Protein AF-A0AAX4I1B7-F1 (afdb_monomer)

Solvent-accessible surface area (backbone atoms only — not comparable to full-atom values): 11654 Å² total; per-residue (Å²): 139,66,79,75,76,73,72,73,69,76,74,59,57,85,49,57,69,60,29,50,52,41,47,49,50,57,47,51,51,50,50,50,54,60,47,46,76,78,39,98,58,88,78,74,72,65,71,80,44,56,87,77,54,66,63,64,45,60,76,75,41,57,90,82,51,54,70,69,60,51,43,46,52,53,27,50,52,49,53,51,53,54,45,51,53,49,46,42,64,75,63,38,53,85,48,66,84,54,54,67,67,57,44,51,54,52,47,52,52,53,49,54,50,59,74,62,40,76,75,40,51,78,89,72,54,80,58,96,84,55,76,82,62,90,47,71,67,49,36,52,48,52,51,53,52,54,53,44,52,49,66,66,45,48,66,57,55,50,48,53,50,57,60,64,46,50,62,62,49,56,66,74,51,76,81,72,79,91,84,75,98,74,75,84,75,83,79,84,98

Structure (mmCIF, N/CA/C/O backbone):
data_AF-A0AAX4I1B7-F1
#
_entry.id   AF-A0AAX4I1B7-F1
#
loop_
_atom_site.group_PDB
_atom_site.id
_atom_site.type_symbol
_atom_site.label_atom_id
_atom_site.label_alt_id
_atom_site.label_comp_id
_atom_site.label_asym_id
_atom_site.label_entity_id
_atom_site.label_seq_id
_atom_site.pdbx_PDB_ins_code
_atom_site.Cartn_x
_atom_site.Cartn_y
_atom_site.Cartn_z
_atom_site.occupancy
_atom_site.B_iso_or_equiv
_atom_site.auth_seq_id
_atom_site.auth_comp_id
_atom_site.auth_asym_id
_atom_site.auth_atom_id
_atom_site.pdbx_PDB_model_num
ATOM 1 N N . MET A 1 1 ? 5.999 -1.400 21.408 1.00 34.28 1 MET A N 1
ATOM 2 C CA . MET A 1 1 ? 5.664 0.029 21.208 1.00 34.28 1 MET A CA 1
ATOM 3 C C . MET A 1 1 ? 6.278 0.487 19.897 1.00 34.28 1 MET A C 1
ATOM 5 O O . MET A 1 1 ? 7.475 0.725 19.829 1.00 34.28 1 MET A O 1
ATOM 9 N N . SER A 1 2 ? 5.484 0.388 18.832 1.00 37.12 2 SER A N 1
ATOM 10 C CA . SER A 1 2 ? 5.950 0.070 17.482 1.00 37.12 2 SER A CA 1
ATOM 11 C C . SER A 1 2 ? 6.490 1.267 16.691 1.00 37.12 2 SER A C 1
ATOM 13 O O . SER A 1 2 ? 6.014 2.395 16.795 1.00 37.12 2 SER A O 1
ATOM 15 N N . ARG A 1 3 ? 7.455 0.949 15.826 1.00 38.78 3 ARG A N 1
ATOM 16 C CA . ARG A 1 3 ? 8.158 1.773 14.828 1.00 38.78 3 ARG A CA 1
ATOM 17 C C . ARG A 1 3 ? 7.227 2.576 13.893 1.00 38.78 3 ARG A C 1
ATOM 19 O O . ARG A 1 3 ? 7.707 3.483 13.220 1.00 38.78 3 ARG A O 1
ATOM 26 N N . PHE A 1 4 ? 5.917 2.310 13.917 1.00 41.78 4 PHE A N 1
ATOM 27 C CA . PHE A 1 4 ? 4.858 3.087 13.255 1.00 41.78 4 PHE A CA 1
ATOM 28 C C . PHE A 1 4 ? 4.776 4.549 13.700 1.00 41.78 4 PHE A C 1
ATOM 30 O O . PHE A 1 4 ? 4.366 5.392 12.914 1.00 41.78 4 PHE A O 1
ATOM 37 N N . PHE A 1 5 ? 5.247 4.880 14.905 1.00 39.16 5 PHE A N 1
ATOM 38 C CA . PHE A 1 5 ? 5.267 6.269 15.375 1.00 39.16 5 PHE A CA 1
ATOM 39 C C . PHE A 1 5 ? 6.303 7.152 14.647 1.00 39.16 5 PHE A C 1
ATOM 41 O O . PHE A 1 5 ? 6.222 8.373 14.698 1.00 39.16 5 PHE A O 1
ATOM 48 N N . LYS A 1 6 ? 7.300 6.556 13.969 1.00 37.44 6 LYS A N 1
ATOM 49 C CA . LYS A 1 6 ? 8.443 7.293 13.394 1.00 37.44 6 LYS A CA 1
ATOM 50 C C . LYS A 1 6 ? 8.351 7.582 11.894 1.00 37.44 6 LYS A C 1
ATOM 52 O O . LYS A 1 6 ? 9.256 8.218 11.363 1.00 37.44 6 LYS A O 1
ATOM 57 N N . MET A 1 7 ? 7.288 7.170 11.206 1.00 40.25 7 MET A N 1
ATOM 58 C CA . MET A 1 7 ? 7.099 7.518 9.794 1.00 40.25 7 MET A CA 1
ATOM 59 C C . MET A 1 7 ? 6.104 8.676 9.653 1.00 40.25 7 MET A C 1
ATOM 61 O O . MET A 1 7 ? 4.909 8.468 9.495 1.00 40.25 7 MET A O 1
ATOM 65 N N . GLY A 1 8 ? 6.630 9.906 9.692 1.00 42.88 8 GLY A N 1
ATOM 66 C CA . GLY A 1 8 ? 6.024 11.051 9.000 1.00 42.88 8 GLY A CA 1
ATOM 67 C C . GLY A 1 8 ? 4.928 11.829 9.726 1.00 42.88 8 GLY A C 1
ATOM 68 O O . GLY A 1 8 ? 4.008 12.314 9.072 1.00 42.88 8 GLY A O 1
ATOM 69 N N . VAL A 1 9 ? 5.014 11.986 11.046 1.00 49.81 9 VAL A N 1
ATOM 70 C CA . VAL A 1 9 ? 4.052 12.796 11.799 1.00 49.81 9 VAL A CA 1
ATOM 71 C C . VAL A 1 9 ? 4.554 14.239 11.938 1.00 49.81 9 VAL A C 1
ATOM 73 O O . VAL A 1 9 ? 5.052 14.640 12.987 1.00 49.81 9 VAL A O 1
ATOM 76 N N . TYR A 1 10 ? 4.419 15.046 10.885 1.00 49.53 10 TYR A N 1
ATOM 77 C CA . TYR A 1 10 ? 4.300 16.488 11.107 1.00 49.53 10 TYR A CA 1
ATOM 78 C C . TYR A 1 10 ? 2.879 16.739 11.625 1.00 49.53 10 TYR A C 1
ATOM 80 O O . TYR A 1 10 ? 1.924 16.681 10.860 1.00 49.53 10 TYR A O 1
ATOM 88 N N . ASN A 1 11 ? 2.765 16.957 12.939 1.00 61.62 11 ASN A N 1
ATOM 89 C CA . ASN A 1 11 ? 1.549 17.348 13.659 1.00 61.62 11 ASN A CA 1
ATOM 90 C C . ASN A 1 11 ? 0.355 16.368 13.508 1.00 61.62 11 ASN A C 1
ATOM 92 O O . ASN A 1 11 ? -0.535 16.602 12.685 1.00 61.62 11 ASN A O 1
ATOM 96 N N . PRO A 1 12 ? 0.310 15.257 14.276 1.00 73.31 12 PRO A N 1
ATOM 97 C CA . PRO A 1 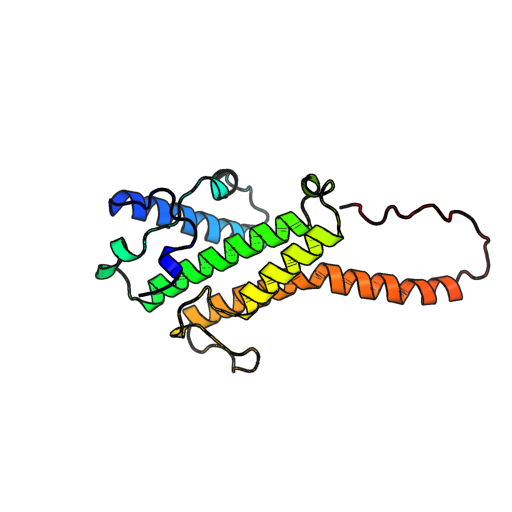12 ? -0.829 14.345 14.210 1.00 73.31 12 PRO A CA 1
ATOM 98 C C . PRO A 1 12 ? -2.085 15.077 14.694 1.00 73.31 12 PRO A C 1
ATOM 100 O O . PRO A 1 12 ? -1.990 15.905 15.602 1.00 73.31 12 PRO A O 1
ATOM 103 N N . PRO A 1 13 ? -3.278 14.760 14.165 1.00 83.38 13 PRO A N 1
ATOM 104 C CA . PRO A 1 13 ? -4.502 15.282 14.754 1.00 83.38 13 PRO A CA 1
ATOM 105 C C . PRO A 1 13 ? -4.578 14.853 16.227 1.00 83.38 13 PRO A C 1
ATOM 107 O O . PRO A 1 13 ? -4.393 13.678 16.557 1.00 83.38 13 PRO A O 1
ATOM 110 N N . GLU A 1 14 ? -4.862 15.813 17.106 1.00 86.88 14 GLU A N 1
ATOM 111 C CA . GLU A 1 14 ? -5.100 15.574 18.537 1.00 86.88 14 GLU A CA 1
ATOM 112 C C . GLU A 1 14 ? -6.595 15.421 18.841 1.00 86.88 14 GLU A C 1
ATOM 114 O O . GLU A 1 14 ? -6.994 14.735 19.781 1.00 86.88 14 GLU A O 1
ATOM 119 N N . LYS A 1 15 ? -7.451 16.040 18.020 1.00 90.19 15 LYS A N 1
ATOM 120 C CA . LYS A 1 15 ? -8.904 15.992 18.181 1.00 90.19 15 LYS A CA 1
ATOM 121 C C . LYS A 1 15 ? -9.493 14.855 17.358 1.00 90.19 15 LYS A C 1
ATOM 123 O O . LYS A 1 15 ? -9.262 14.751 16.153 1.00 90.19 15 LYS A O 1
ATOM 128 N N . LYS A 1 16 ? -10.363 14.061 17.991 1.00 91.06 16 LYS A N 1
ATOM 129 C CA . LYS A 1 16 ? -11.093 12.955 17.346 1.00 91.06 16 LYS A CA 1
ATOM 130 C C . LYS A 1 16 ? -11.837 13.403 16.083 1.00 91.06 16 LYS A C 1
ATOM 132 O O . LYS A 1 16 ? -11.792 12.714 15.071 1.00 91.06 16 LYS A O 1
ATOM 137 N N . ARG A 1 17 ? -12.485 14.573 16.129 1.00 92.19 17 ARG A N 1
ATOM 138 C CA . ARG A 1 17 ? -13.223 15.142 14.990 1.00 92.19 17 ARG A CA 1
ATOM 139 C C . ARG A 1 17 ? -12.329 15.342 13.765 1.00 92.19 17 ARG A C 1
ATOM 141 O O . ARG A 1 17 ? -12.706 14.922 12.678 1.00 92.19 17 ARG A O 1
ATOM 148 N N . ASP A 1 18 ? -1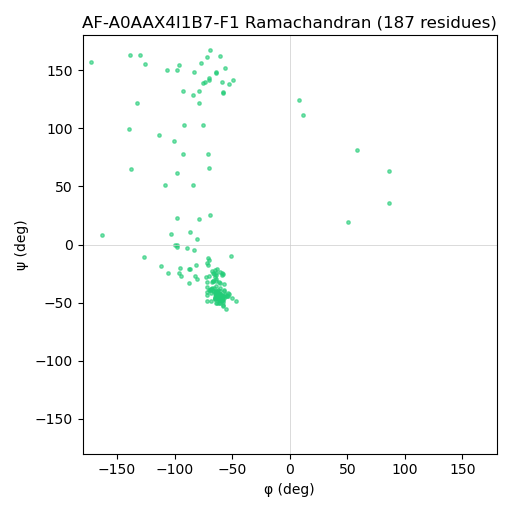1.157 15.936 13.948 1.00 91.88 18 ASP A N 1
ATOM 149 C CA . ASP A 1 18 ? -10.231 16.222 12.847 1.00 91.88 18 ASP A CA 1
ATOM 150 C C . ASP A 1 18 ? -9.671 14.915 12.270 1.00 91.88 18 ASP A C 1
ATOM 152 O O . ASP A 1 18 ? -9.579 14.745 11.056 1.00 91.88 18 ASP A O 1
ATOM 156 N N . ASN A 1 19 ? -9.406 13.931 13.136 1.00 93.31 19 ASN A N 1
ATOM 157 C CA . ASN A 1 19 ? -8.998 12.598 12.708 1.00 93.31 19 ASN A CA 1
ATOM 158 C C . ASN A 1 19 ? -10.066 11.879 11.867 1.00 93.31 19 ASN A C 1
ATOM 160 O O . ASN A 1 19 ? -9.730 11.222 10.886 1.00 93.31 19 ASN A O 1
ATOM 164 N N . LEU A 1 20 ? -11.351 12.017 12.215 1.00 93.00 20 LEU A N 1
ATOM 165 C CA . LEU A 1 20 ? -12.451 11.454 11.423 1.00 93.00 20 LEU A CA 1
ATOM 166 C C . LEU A 1 20 ? -12.539 12.094 10.032 1.00 93.00 20 LEU A C 1
ATOM 168 O O . LEU 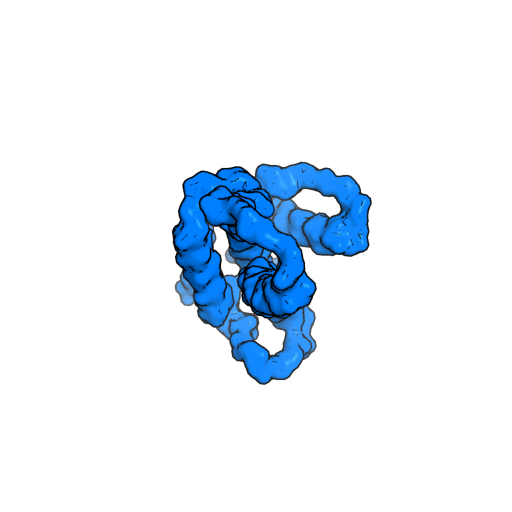A 1 20 ? -12.816 11.393 9.062 1.00 93.00 20 LEU A O 1
ATOM 172 N N . ILE A 1 21 ? -12.251 13.395 9.912 1.00 93.12 21 ILE A N 1
ATOM 173 C CA . ILE A 1 21 ? -12.182 14.075 8.610 1.00 93.12 21 ILE A CA 1
ATOM 174 C C . ILE A 1 21 ? -11.034 13.501 7.771 1.00 93.12 21 ILE A C 1
ATOM 176 O O . ILE A 1 21 ? -11.233 13.198 6.595 1.00 93.12 21 ILE A O 1
ATOM 180 N N . LEU A 1 22 ? -9.858 13.281 8.368 1.00 92.62 22 LEU A N 1
ATOM 181 C CA . LEU A 1 22 ? -8.732 12.649 7.670 1.00 92.62 22 LEU A CA 1
ATOM 182 C C . LEU A 1 22 ? -9.043 11.211 7.253 1.00 92.62 22 LEU A C 1
ATOM 184 O O . LEU A 1 22 ? -8.722 10.810 6.138 1.00 92.62 22 LEU A O 1
ATOM 188 N N . LEU A 1 23 ? -9.686 10.433 8.124 1.00 93.81 23 LEU A N 1
ATOM 189 C CA . LEU A 1 23 ? -10.138 9.084 7.795 1.00 93.81 23 LEU A CA 1
ATOM 190 C C . LEU A 1 23 ? -11.114 9.087 6.619 1.00 93.81 23 LEU A C 1
ATOM 192 O O . LEU A 1 23 ? -10.958 8.272 5.711 1.00 93.81 23 LEU A O 1
ATOM 196 N N . ALA A 1 24 ? -12.071 10.016 6.605 1.00 94.50 24 ALA A N 1
ATOM 197 C CA . ALA A 1 24 ? -13.001 10.179 5.496 1.00 94.50 24 ALA A CA 1
ATOM 198 C C . ALA A 1 24 ? -12.259 10.542 4.203 1.00 94.50 24 ALA A C 1
ATOM 200 O O . ALA A 1 24 ? -12.464 9.881 3.190 1.00 94.50 24 ALA A O 1
ATOM 201 N N . PHE A 1 25 ? -11.337 11.512 4.245 1.00 93.81 25 PHE A N 1
ATOM 202 C CA . PHE A 1 25 ? -10.508 11.887 3.096 1.00 93.81 25 PHE A CA 1
ATOM 203 C C . PHE A 1 25 ? -9.749 10.681 2.524 1.00 93.81 25 PHE A C 1
ATOM 205 O O . PHE A 1 25 ? -9.899 10.353 1.348 1.00 93.81 25 PHE A O 1
ATOM 212 N N . TRP A 1 26 ? -8.976 9.982 3.359 1.00 93.69 26 TRP A N 1
ATOM 213 C CA . TRP A 1 26 ? -8.155 8.849 2.930 1.00 93.69 26 TRP A CA 1
ATOM 214 C C . TRP A 1 26 ? -8.988 7.648 2.470 1.00 93.69 26 TRP A C 1
ATOM 216 O O . TRP A 1 26 ? -8.559 6.906 1.585 1.00 93.69 26 TRP A O 1
ATOM 226 N N . SER A 1 27 ? -10.176 7.451 3.043 1.00 93.50 27 SER A N 1
ATOM 227 C CA . SER A 1 27 ? -11.105 6.401 2.616 1.00 93.50 27 SER A CA 1
ATOM 228 C C . SER A 1 27 ? -11.729 6.735 1.264 1.00 93.50 27 SER A C 1
ATOM 230 O O . SER A 1 27 ? -11.676 5.907 0.359 1.00 93.50 27 SER A O 1
ATOM 232 N N . CYS A 1 28 ? -12.247 7.955 1.090 1.00 93.12 28 CYS A N 1
ATOM 233 C CA . CYS A 1 28 ? -12.799 8.420 -0.181 1.00 93.12 28 CYS A CA 1
ATOM 234 C C . CYS A 1 28 ? -11.754 8.368 -1.294 1.00 93.12 28 CYS A C 1
ATOM 236 O O . CYS A 1 28 ? -12.040 7.858 -2.370 1.00 93.12 28 CYS A O 1
ATOM 238 N N . LEU A 1 29 ? -10.525 8.811 -1.019 1.00 91.31 29 LEU A N 1
ATOM 239 C CA . LEU A 1 29 ? -9.439 8.777 -1.990 1.00 91.31 29 LEU A CA 1
ATOM 240 C C . LEU A 1 29 ? -9.080 7.338 -2.404 1.00 91.31 29 LEU A C 1
ATOM 242 O O . LEU A 1 29 ? -8.830 7.076 -3.581 1.00 91.31 29 LEU A O 1
ATOM 246 N N . GLN A 1 30 ? -9.054 6.387 -1.465 1.00 88.94 30 GLN A N 1
ATOM 247 C CA . GLN A 1 30 ? -8.846 4.973 -1.794 1.00 88.94 30 GLN A CA 1
ATOM 248 C C . GLN A 1 30 ? -9.978 4.421 -2.664 1.00 88.94 30 GLN A C 1
ATOM 250 O O . GLN A 1 30 ? -9.696 3.878 -3.728 1.00 88.94 30 GLN A O 1
ATOM 255 N N . LEU A 1 31 ? -11.231 4.626 -2.253 1.00 89.25 31 LEU A N 1
ATOM 256 C CA . LEU A 1 31 ? -12.407 4.147 -2.983 1.00 89.25 31 LEU A CA 1
ATOM 257 C C . LEU A 1 31 ? -12.496 4.737 -4.391 1.00 89.25 31 LEU A C 1
ATOM 259 O O . LEU A 1 31 ? -12.758 4.013 -5.343 1.00 89.25 31 LEU A O 1
ATOM 263 N N . GLU A 1 32 ? -12.253 6.037 -4.533 1.00 89.56 32 GLU A N 1
ATOM 264 C CA . GLU A 1 32 ? -12.275 6.718 -5.822 1.00 89.56 32 GLU A CA 1
ATOM 265 C C . GLU A 1 32 ? -11.258 6.111 -6.796 1.00 89.56 32 GLU A C 1
ATOM 267 O O . GLU A 1 32 ? -11.600 5.825 -7.940 1.00 89.56 32 GLU A O 1
ATOM 272 N N . ASN A 1 33 ? -10.026 5.862 -6.343 1.00 83.81 33 ASN A N 1
ATOM 273 C CA . ASN A 1 33 ? -8.994 5.276 -7.202 1.00 83.81 33 ASN A CA 1
ATOM 274 C C . ASN A 1 33 ? -9.335 3.839 -7.619 1.00 83.81 33 ASN A C 1
ATOM 276 O O . ASN A 1 33 ? -9.090 3.472 -8.767 1.00 83.81 33 ASN A O 1
ATOM 280 N N . ASP A 1 34 ? -9.937 3.057 -6.721 1.00 83.06 34 ASP A N 1
ATOM 281 C CA . ASP A 1 34 ? -10.377 1.696 -7.029 1.00 83.06 34 ASP A CA 1
ATOM 282 C C . ASP A 1 34 ? -11.562 1.699 -8.020 1.00 83.06 34 ASP A C 1
ATOM 284 O O . ASP A 1 34 ? -11.602 0.883 -8.939 1.00 83.06 34 ASP A O 1
ATOM 288 N N . ILE A 1 35 ? -12.502 2.644 -7.887 1.00 84.19 35 ILE A N 1
ATOM 289 C CA . IL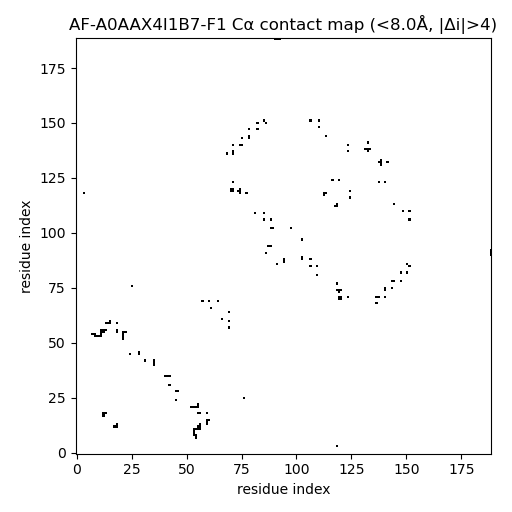E A 1 35 ? -13.650 2.794 -8.798 1.00 84.19 35 ILE A CA 1
ATOM 290 C C . ILE A 1 35 ? -13.196 3.250 -10.184 1.00 84.19 35 ILE A C 1
ATOM 292 O O . ILE A 1 35 ? -13.593 2.646 -11.179 1.00 84.19 35 ILE A O 1
ATOM 296 N N . ILE A 1 36 ? -12.356 4.287 -10.266 1.00 84.38 36 ILE A N 1
ATOM 297 C CA . ILE A 1 36 ? -11.886 4.832 -11.550 1.00 84.38 36 ILE A CA 1
ATOM 298 C C . ILE A 1 36 ? -11.047 3.807 -12.319 1.00 84.38 36 ILE A C 1
ATOM 300 O O . ILE A 1 36 ? -11.037 3.809 -13.547 1.00 84.38 36 ILE A O 1
ATOM 304 N N . ALA A 1 37 ? -10.353 2.907 -11.618 1.00 76.88 37 ALA A N 1
ATOM 305 C CA . ALA A 1 37 ? -9.632 1.816 -12.263 1.00 76.88 37 ALA A CA 1
ATOM 306 C C . ALA A 1 37 ? -10.562 0.838 -13.010 1.00 76.88 37 ALA A C 1
ATOM 308 O O . ALA A 1 37 ? -10.108 0.173 -13.938 1.00 76.88 37 ALA A O 1
ATOM 309 N N . GLY A 1 38 ? -11.838 0.739 -12.616 1.00 78.38 38 GLY A N 1
ATOM 310 C CA . GLY A 1 38 ? -12.832 -0.129 -13.256 1.00 78.38 38 GLY A CA 1
ATOM 311 C C . GLY A 1 38 ? -13.859 0.596 -14.130 1.00 78.38 38 GLY A C 1
ATOM 312 O O . GLY A 1 38 ? -14.432 -0.021 -15.024 1.00 78.38 38 GLY A O 1
ATOM 313 N N . LEU A 1 39 ? -14.111 1.881 -13.878 1.00 79.56 39 LEU A N 1
ATOM 314 C CA . LEU A 1 39 ? -15.116 2.694 -14.562 1.00 79.56 39 LEU A CA 1
ATOM 315 C C . LEU A 1 39 ? -14.472 4.023 -14.972 1.00 79.56 39 LEU A C 1
ATOM 317 O O . LEU A 1 39 ? -13.999 4.758 -14.110 1.00 79.56 39 LEU A O 1
ATOM 321 N N . GLU A 1 40 ? -14.464 4.352 -16.266 1.00 78.12 40 GLU A N 1
ATOM 322 C CA . GLU A 1 40 ? -13.877 5.589 -16.817 1.00 78.12 40 GLU A CA 1
ATOM 323 C C . GLU A 1 40 ? -14.697 6.841 -16.441 1.00 78.12 40 GLU A C 1
ATOM 325 O O . GLU A 1 40 ? -15.323 7.496 -17.273 1.00 78.12 40 GLU A O 1
ATOM 330 N N . LEU A 1 41 ? -14.736 7.158 -15.149 1.00 84.06 41 LEU A N 1
ATOM 331 C CA . LEU A 1 41 ? -15.485 8.271 -14.583 1.00 84.06 41 LEU A CA 1
ATOM 332 C C . LEU A 1 41 ? -14.592 9.507 -14.393 1.00 84.06 41 LEU A C 1
ATOM 334 O O . LEU A 1 41 ? -13.375 9.377 -14.212 1.00 84.06 41 LEU A O 1
ATOM 338 N N . PRO A 1 42 ? -15.178 10.722 -14.386 1.00 82.62 42 PRO A N 1
ATOM 339 C CA . PRO A 1 42 ? -14.441 11.938 -14.070 1.00 82.62 42 PRO A CA 1
ATOM 340 C C . PRO A 1 42 ? -13.810 11.846 -12.679 1.00 82.62 42 PRO A C 1
ATOM 342 O O . PRO A 1 42 ? -14.491 11.532 -11.702 1.00 82.62 42 PRO A O 1
ATOM 345 N N . ARG A 1 43 ? -12.513 12.151 -12.589 1.00 81.00 43 ARG A N 1
ATOM 346 C CA . ARG A 1 43 ? -11.804 12.176 -11.307 1.00 81.00 43 ARG A CA 1
ATOM 347 C C . ARG A 1 43 ? -12.181 13.418 -10.513 1.00 81.00 43 ARG A C 1
ATOM 349 O O . ARG A 1 43 ? -12.225 14.520 -11.065 1.00 81.00 43 ARG A O 1
ATOM 356 N N . SER A 1 44 ? -12.376 13.263 -9.211 1.00 85.06 44 SER A N 1
ATOM 357 C CA . SER A 1 44 ? -12.332 14.393 -8.296 1.00 85.06 44 SER A CA 1
ATOM 358 C C . SER A 1 44 ? -10.901 14.929 -8.179 1.00 85.06 44 SER A C 1
ATOM 360 O O . SER A 1 44 ? -9.918 14.300 -8.578 1.00 85.06 44 SER A O 1
ATOM 362 N N . ARG A 1 45 ? -10.774 16.113 -7.579 1.00 85.75 45 ARG A N 1
ATOM 363 C CA . ARG A 1 45 ? -9.478 16.735 -7.283 1.00 85.75 45 ARG A CA 1
ATOM 364 C C . ARG A 1 45 ? -8.887 16.286 -5.945 1.00 85.75 45 ARG A C 1
ATOM 366 O O . ARG A 1 45 ? -7.920 16.879 -5.485 1.00 85.75 45 ARG A O 1
ATOM 373 N N . CYS A 1 46 ? -9.442 15.260 -5.293 1.00 84.50 46 CYS A N 1
ATOM 374 C CA . CYS A 1 46 ? -8.929 14.778 -4.008 1.00 84.50 46 CYS A CA 1
ATOM 375 C C . CYS A 1 46 ? -7.474 14.296 -4.100 1.00 84.50 46 CYS A C 1
ATOM 377 O O . CYS A 1 46 ? -6.711 14.492 -3.154 1.00 84.50 46 CYS A O 1
ATOM 379 N N . GLN A 1 47 ? -7.074 13.726 -5.242 1.00 84.75 47 GLN A N 1
ATOM 380 C CA . GLN A 1 47 ? -5.700 13.281 -5.482 1.00 84.75 47 GLN A CA 1
ATOM 381 C C . GLN A 1 47 ? -4.682 14.437 -5.428 1.00 84.75 47 GLN A C 1
ATOM 383 O O . GLN A 1 47 ? -3.574 14.229 -4.939 1.00 84.75 47 GLN A O 1
ATOM 388 N N . ASP A 1 48 ? -5.064 15.658 -5.827 1.00 86.44 48 ASP A N 1
ATOM 389 C CA . ASP A 1 48 ? -4.189 16.847 -5.801 1.00 86.44 48 ASP A CA 1
ATOM 390 C C . ASP A 1 48 ? -3.706 17.188 -4.374 1.00 86.44 48 ASP A C 1
ATOM 392 O O . ASP A 1 48 ? -2.673 17.832 -4.187 1.00 86.44 48 ASP A O 1
ATOM 396 N N . TYR A 1 49 ? -4.453 16.759 -3.351 1.00 85.75 49 TYR A N 1
ATOM 397 C CA . TYR A 1 49 ? -4.162 17.037 -1.944 1.00 85.75 49 TYR A CA 1
ATOM 398 C C . TYR A 1 49 ? -3.436 15.887 -1.231 1.00 85.75 49 TYR A C 1
ATOM 400 O O . TYR A 1 49 ? -3.084 16.030 -0.061 1.00 85.75 49 TYR A O 1
ATOM 408 N N . GLU A 1 50 ? -3.183 14.756 -1.898 1.00 86.56 50 GLU A N 1
ATOM 409 C CA . GLU A 1 50 ? -2.628 13.545 -1.273 1.00 86.56 50 GLU A CA 1
ATOM 410 C C . GLU A 1 50 ? -1.278 13.786 -0.568 1.00 86.56 50 GLU A C 1
ATOM 412 O O . GLU A 1 50 ? -1.035 13.261 0.523 1.00 86.56 50 GLU A O 1
ATOM 417 N N . GLU A 1 51 ? -0.405 14.605 -1.158 1.00 83.44 51 GLU A N 1
ATOM 418 C CA . GLU A 1 51 ? 0.913 14.924 -0.590 1.00 83.44 51 GLU A CA 1
ATOM 419 C C . GLU A 1 51 ? 0.836 15.857 0.624 1.00 83.44 51 GLU A C 1
ATOM 421 O O . GLU A 1 51 ? 1.689 15.792 1.508 1.00 83.44 51 GLU A O 1
ATOM 426 N N . GLN A 1 52 ? -0.196 16.700 0.684 1.00 85.75 52 GLN A N 1
ATOM 427 C CA . GLN A 1 52 ? -0.376 17.717 1.724 1.00 85.75 52 GLN A CA 1
ATOM 428 C C . GLN A 1 52 ? -1.103 17.167 2.955 1.00 85.75 52 GLN A C 1
ATOM 430 O O . GLN A 1 52 ? -1.022 17.747 4.038 1.00 85.75 52 GLN A O 1
ATOM 435 N N . MET A 1 53 ? -1.840 16.067 2.798 1.00 86.12 53 MET A N 1
ATOM 436 C CA . MET A 1 53 ? -2.688 15.545 3.861 1.00 86.12 53 MET A CA 1
ATOM 437 C C . MET A 1 53 ? -1.882 14.765 4.908 1.00 86.12 53 MET A C 1
ATOM 439 O O . MET A 1 53 ? -1.089 13.881 4.559 1.00 86.12 53 MET A O 1
ATOM 443 N N . PRO A 1 54 ? -2.096 15.046 6.208 1.00 88.88 54 PRO A N 1
ATOM 444 C CA . PRO A 1 54 ? -1.419 14.337 7.278 1.00 88.88 54 PRO A CA 1
ATOM 445 C C . PRO A 1 54 ? -1.940 12.905 7.418 1.00 88.88 54 PRO A C 1
ATOM 447 O O . PRO A 1 54 ? -3.038 12.541 6.978 1.00 88.88 54 PRO A O 1
ATOM 450 N N . TRP A 1 55 ? -1.133 12.078 8.077 1.00 89.12 55 TRP A N 1
ATOM 451 C CA . TRP A 1 55 ? -1.528 10.724 8.429 1.00 89.12 55 TRP A CA 1
ATOM 452 C C . TRP A 1 55 ? -2.611 10.737 9.512 1.00 89.12 55 TRP A C 1
ATOM 454 O O . TRP A 1 55 ? -2.537 11.535 10.451 1.00 89.12 55 TRP A O 1
ATOM 464 N N . PRO A 1 56 ? -3.602 9.837 9.425 1.00 91.75 56 PRO A N 1
ATOM 465 C CA . PRO A 1 56 ? -4.582 9.688 10.483 1.00 91.75 56 PRO A CA 1
ATOM 466 C C . PRO A 1 56 ? -3.933 9.063 11.726 1.00 91.75 56 PRO A C 1
ATOM 468 O O . PRO A 1 56 ? -3.085 8.173 11.641 1.00 91.75 56 PRO A O 1
ATOM 471 N N . ASN A 1 57 ? -4.361 9.516 12.898 1.00 91.25 57 ASN A N 1
ATOM 472 C CA . ASN A 1 57 ? -3.910 9.036 14.193 1.00 91.25 57 ASN A CA 1
ATOM 473 C C . ASN A 1 57 ? -4.824 7.907 14.692 1.00 91.25 57 ASN A C 1
ATOM 475 O O . ASN A 1 57 ? -5.933 8.148 15.176 1.00 91.25 57 ASN A O 1
ATOM 479 N N . MET A 1 58 ? -4.354 6.663 14.589 1.00 90.56 58 MET A N 1
ATOM 480 C CA . MET A 1 58 ? -5.129 5.491 15.012 1.00 90.56 58 MET A CA 1
ATOM 481 C C . MET A 1 58 ? -5.349 5.403 16.524 1.00 90.56 58 MET A C 1
ATOM 483 O O . MET A 1 58 ? -6.338 4.804 16.931 1.00 90.56 58 MET A O 1
ATOM 487 N N . ALA A 1 59 ? -4.509 6.035 17.350 1.00 89.19 59 ALA A N 1
ATOM 488 C CA . ALA A 1 59 ? -4.695 6.020 18.804 1.00 89.19 59 ALA A CA 1
ATOM 489 C C . ALA A 1 59 ? -5.998 6.726 19.222 1.00 89.19 59 ALA A C 1
ATOM 491 O O . ALA A 1 59 ? -6.667 6.326 20.168 1.00 89.19 59 ALA A O 1
ATOM 492 N N . LEU A 1 60 ? -6.434 7.741 18.465 1.00 89.88 60 LEU A N 1
ATOM 493 C CA . LEU A 1 60 ? -7.713 8.416 18.717 1.00 89.88 60 LEU A CA 1
ATOM 494 C C . LEU A 1 60 ? -8.936 7.548 18.393 1.00 89.88 60 LEU A C 1
ATOM 496 O O . LEU A 1 60 ? -10.050 7.910 18.765 1.00 89.88 60 LEU A O 1
ATOM 500 N N . MET A 1 61 ? -8.727 6.437 17.687 1.00 91.56 61 MET A N 1
ATOM 501 C CA . MET A 1 61 ? -9.744 5.468 17.279 1.00 91.56 61 MET A CA 1
ATOM 502 C C . MET A 1 61 ? -9.712 4.202 18.150 1.00 91.56 61 MET A C 1
ATOM 504 O O . MET A 1 61 ? -10.373 3.213 17.822 1.00 91.56 61 MET A O 1
ATOM 508 N N . ASP A 1 62 ? -8.934 4.216 19.241 1.00 84.31 62 ASP A N 1
ATOM 509 C CA . ASP A 1 62 ? -8.773 3.090 20.160 1.00 84.31 62 ASP A CA 1
ATOM 510 C C . ASP A 1 62 ? -10.088 2.464 20.662 1.00 84.31 62 ASP A C 1
ATOM 512 O O . ASP A 1 62 ? -10.196 1.235 20.597 1.00 84.31 62 ASP A O 1
ATOM 516 N N . PRO A 1 63 ? -11.098 3.251 21.089 1.00 87.00 63 PRO A N 1
ATOM 517 C CA . PRO A 1 63 ? -12.357 2.697 21.586 1.00 87.00 63 PRO A CA 1
ATOM 518 C C . PRO A 1 63 ? -13.359 2.301 20.489 1.00 87.00 63 PRO A C 1
ATOM 520 O O . PRO A 1 63 ? -14.290 1.559 20.780 1.00 87.00 63 PRO A O 1
ATOM 523 N N . ASP A 1 64 ? -13.211 2.793 19.254 1.00 89.44 64 ASP A N 1
ATOM 524 C CA . ASP A 1 64 ? -14.252 2.648 18.221 1.00 89.44 64 ASP A CA 1
ATOM 525 C C . ASP A 1 64 ? -14.021 1.458 17.276 1.00 89.44 64 ASP A C 1
ATOM 527 O O . ASP A 1 64 ? -14.963 0.947 16.675 1.00 89.44 64 ASP A O 1
ATOM 531 N N . PHE A 1 65 ? -12.769 1.018 17.124 1.00 91.81 65 PHE A N 1
ATOM 532 C CA . PHE A 1 65 ? -12.386 -0.046 16.190 1.00 91.81 65 PHE A CA 1
ATOM 533 C C . PHE A 1 65 ? -11.539 -1.118 16.883 1.00 91.81 65 PHE A C 1
ATOM 535 O O . PHE A 1 65 ? -10.987 -0.894 17.956 1.00 91.81 65 PHE A O 1
ATOM 542 N N . SER A 1 66 ? -11.410 -2.301 16.280 1.00 92.88 66 SER A N 1
ATOM 543 C CA . SER A 1 66 ? -10.450 -3.298 16.765 1.00 92.88 66 SER A CA 1
ATOM 544 C C . SER A 1 66 ? -9.026 -2.937 16.331 1.00 92.88 66 SER A C 1
ATOM 546 O O . SER A 1 66 ? -8.822 -2.255 15.322 1.00 92.88 66 SER A O 1
ATOM 548 N N . VAL A 1 67 ? -8.027 -3.435 17.066 1.00 90.81 67 VAL A N 1
ATOM 549 C CA . VAL A 1 67 ? -6.603 -3.257 16.721 1.00 90.81 67 VAL A CA 1
ATOM 550 C C . VAL A 1 67 ? -6.321 -3.757 15.302 1.00 90.81 67 VAL A C 1
ATOM 552 O O . VAL A 1 67 ? -5.714 -3.042 14.514 1.00 90.81 67 VAL A O 1
ATOM 555 N N . SER A 1 68 ? -6.854 -4.930 14.943 1.00 91.50 68 SER A N 1
ATOM 556 C CA . SER A 1 68 ? -6.711 -5.524 13.607 1.00 91.50 68 SER A CA 1
ATOM 557 C C . SER A 1 68 ? -7.231 -4.602 12.493 1.00 91.50 68 SER A C 1
ATOM 559 O O . SER A 1 68 ? -6.537 -4.375 11.503 1.00 91.50 68 SER A O 1
ATOM 561 N N . VAL A 1 69 ? -8.404 -3.979 12.672 1.00 93.25 69 VAL A N 1
ATOM 562 C CA . VAL A 1 69 ? -8.961 -3.034 11.686 1.00 93.25 69 VAL A CA 1
ATOM 563 C C . VAL A 1 69 ? -8.074 -1.797 11.540 1.00 93.25 69 VAL A C 1
ATOM 565 O O . VAL A 1 69 ? -7.791 -1.377 10.416 1.00 93.25 69 VAL A O 1
ATOM 568 N N . ARG A 1 70 ? -7.602 -1.225 12.655 1.00 92.38 70 ARG A N 1
ATOM 569 C CA . ARG A 1 70 ? -6.737 -0.033 12.639 1.00 92.38 70 ARG A CA 1
ATOM 570 C C . ARG A 1 70 ? -5.385 -0.308 11.985 1.00 92.38 70 ARG A C 1
ATOM 572 O O . ARG A 1 70 ? -4.952 0.456 11.120 1.00 92.38 70 ARG A O 1
ATOM 579 N N . ASP A 1 71 ? -4.750 -1.411 12.366 1.00 91.44 71 ASP A N 1
ATOM 580 C CA . ASP A 1 71 ? -3.455 -1.833 11.835 1.00 91.44 71 ASP A CA 1
ATOM 581 C C . ASP A 1 71 ? -3.555 -2.164 10.343 1.00 91.44 71 ASP A C 1
ATOM 583 O O . ASP A 1 71 ? -2.709 -1.732 9.553 1.00 91.44 71 ASP A O 1
ATOM 587 N N . SER A 1 72 ? -4.625 -2.857 9.933 1.00 92.69 72 SER A N 1
ATOM 588 C CA . SER A 1 72 ? -4.885 -3.133 8.520 1.00 92.69 72 SER A CA 1
ATOM 589 C C . SER A 1 72 ? -5.052 -1.846 7.722 1.00 92.69 72 SER A C 1
ATOM 591 O O . SER A 1 72 ? -4.456 -1.695 6.655 1.00 92.69 72 SER A O 1
ATOM 593 N N . TYR A 1 73 ? -5.827 -0.891 8.241 1.00 93.38 73 TYR A N 1
ATOM 594 C CA . TYR A 1 73 ? -6.091 0.370 7.558 1.00 93.38 73 TYR A CA 1
ATOM 595 C C . TYR A 1 73 ? -4.813 1.189 7.330 1.00 93.38 73 TYR A C 1
ATOM 597 O O . TYR A 1 73 ? -4.556 1.638 6.210 1.00 93.38 73 TYR A O 1
ATOM 605 N N . ILE A 1 74 ? -3.970 1.342 8.357 1.00 91.75 74 ILE A N 1
ATOM 606 C CA . ILE A 1 74 ? -2.684 2.041 8.217 1.00 91.75 74 ILE A CA 1
ATOM 607 C C . ILE A 1 74 ? -1.751 1.306 7.255 1.00 91.75 74 ILE A C 1
ATOM 609 O O . ILE A 1 74 ? -1.119 1.954 6.419 1.00 91.75 74 ILE A O 1
ATOM 613 N N . GLY A 1 75 ? -1.702 -0.028 7.310 1.00 92.69 75 GLY A N 1
ATOM 614 C CA . GLY A 1 75 ? -0.928 -0.827 6.359 1.00 92.69 75 GLY A CA 1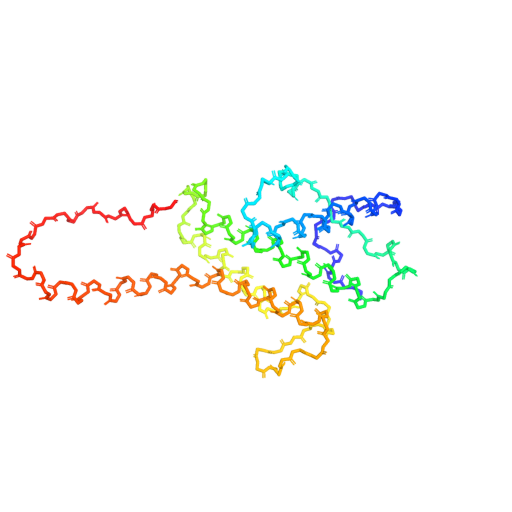
ATOM 615 C C . GLY A 1 75 ? -1.373 -0.605 4.910 1.00 92.69 75 GLY A C 1
ATOM 616 O O . GLY A 1 75 ? -0.544 -0.402 4.024 1.00 92.69 75 GLY A O 1
ATOM 617 N N . GLN A 1 76 ? -2.684 -0.561 4.658 1.00 92.25 76 GLN A N 1
ATOM 618 C CA . GLN A 1 76 ? -3.233 -0.289 3.326 1.00 92.25 76 GLN A CA 1
ATOM 619 C C . GLN A 1 76 ? -2.880 1.116 2.825 1.00 92.25 76 GLN A C 1
ATOM 621 O O . GLN A 1 76 ? -2.559 1.281 1.645 1.00 92.25 76 GLN A O 1
ATOM 626 N N . LEU A 1 77 ? -2.922 2.119 3.707 1.00 91.69 77 LEU A N 1
ATOM 627 C CA . LEU A 1 77 ? -2.555 3.489 3.361 1.00 91.69 77 LEU A CA 1
ATOM 628 C C . LEU A 1 77 ? -1.050 3.619 3.081 1.00 91.69 77 LEU A C 1
ATOM 630 O O . LEU A 1 77 ? -0.654 4.298 2.133 1.00 91.69 77 LEU A O 1
ATOM 634 N N . TYR A 1 78 ? -0.216 2.915 3.850 1.00 91.25 78 TYR A N 1
ATOM 635 C CA . TYR A 1 78 ? 1.213 2.799 3.577 1.00 91.25 78 TYR A CA 1
ATOM 636 C C . TYR A 1 78 ? 1.479 2.218 2.189 1.00 91.25 78 TYR A C 1
ATOM 638 O O . TYR A 1 78 ? 2.162 2.857 1.390 1.00 91.25 78 TYR A O 1
ATOM 646 N N . LEU A 1 79 ? 0.878 1.066 1.868 1.00 90.44 79 LEU A N 1
ATOM 647 C CA . LEU A 1 79 ? 1.028 0.437 0.555 1.00 90.44 79 LEU A CA 1
ATOM 648 C C . LEU A 1 79 ? 0.659 1.390 -0.576 1.00 90.44 79 LEU A C 1
ATOM 650 O O . LEU A 1 79 ? 1.401 1.488 -1.548 1.00 90.44 79 LEU A O 1
ATOM 654 N N . ARG A 1 80 ? -0.453 2.119 -0.435 1.00 89.94 80 ARG A N 1
ATOM 655 C CA . ARG A 1 80 ? -0.878 3.116 -1.420 1.00 89.94 80 ARG A CA 1
ATOM 656 C C . ARG A 1 80 ? 0.196 4.181 -1.636 1.00 89.94 80 ARG A C 1
ATOM 658 O O . ARG A 1 80 ? 0.574 4.430 -2.776 1.00 89.94 80 ARG A O 1
ATOM 665 N N . LYS A 1 81 ? 0.696 4.810 -0.569 1.00 87.44 81 LYS A N 1
ATOM 666 C CA . LYS A 1 81 ? 1.680 5.893 -0.712 1.00 87.44 81 LYS A CA 1
ATOM 667 C C . LYS A 1 81 ? 2.993 5.380 -1.297 1.00 87.44 81 LYS A C 1
ATOM 669 O O . LYS A 1 81 ? 3.532 6.011 -2.199 1.00 87.44 81 LYS A O 1
ATOM 674 N N . THR A 1 82 ? 3.457 4.207 -0.867 1.00 88.25 82 THR A N 1
ATOM 675 C CA . THR A 1 82 ? 4.631 3.548 -1.457 1.00 88.25 82 THR A CA 1
ATOM 676 C C . THR A 1 82 ? 4.424 3.252 -2.942 1.00 88.25 82 THR A C 1
ATOM 678 O O . THR A 1 82 ? 5.312 3.523 -3.746 1.00 88.25 82 THR A O 1
ATOM 681 N N . LEU A 1 83 ? 3.248 2.747 -3.320 1.00 86.69 83 LEU A N 1
ATOM 682 C CA . LEU A 1 83 ? 2.881 2.492 -4.710 1.00 86.69 83 LEU A CA 1
ATOM 683 C C . LEU A 1 83 ? 2.879 3.759 -5.554 1.00 86.69 83 LEU A C 1
ATOM 685 O O . LEU A 1 83 ? 3.444 3.755 -6.643 1.00 86.69 83 LEU A O 1
ATOM 689 N N . ASN A 1 84 ? 2.301 4.839 -5.036 1.00 86.94 84 ASN A N 1
ATOM 690 C CA . ASN A 1 84 ? 2.278 6.128 -5.714 1.00 86.94 84 ASN A CA 1
ATOM 691 C C . ASN A 1 84 ? 3.700 6.669 -5.905 1.00 86.94 84 ASN A C 1
ATOM 693 O O . ASN A 1 84 ? 4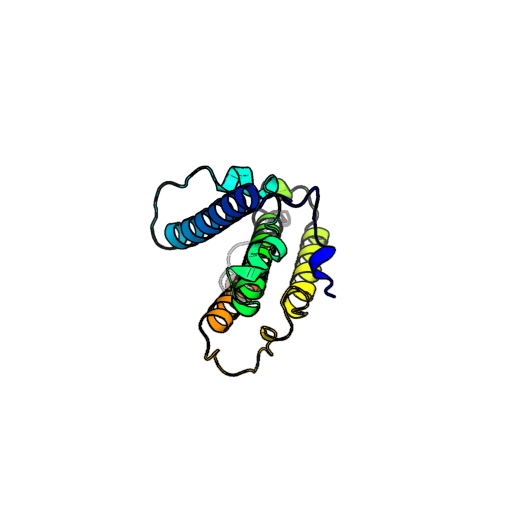.047 7.063 -7.011 1.00 86.94 84 ASN A O 1
ATOM 697 N N . THR A 1 85 ? 4.571 6.579 -4.893 1.00 87.75 85 THR A N 1
ATOM 698 C CA . THR A 1 85 ? 5.990 6.950 -5.033 1.00 87.75 85 THR A CA 1
ATOM 699 C C . THR A 1 85 ? 6.703 6.122 -6.104 1.00 87.75 85 THR A C 1
ATOM 701 O O . THR A 1 85 ? 7.414 6.680 -6.937 1.00 87.75 85 THR A O 1
ATOM 704 N N . ILE A 1 86 ? 6.520 4.799 -6.107 1.00 87.75 86 ILE A N 1
ATOM 705 C CA . ILE A 1 86 ? 7.117 3.915 -7.120 1.00 87.75 86 ILE A CA 1
ATOM 706 C C . ILE A 1 86 ? 6.592 4.268 -8.511 1.00 87.75 86 ILE A C 1
ATOM 708 O O . ILE A 1 86 ? 7.371 4.349 -9.457 1.00 87.75 86 ILE A O 1
ATOM 712 N N . HIS A 1 87 ? 5.285 4.498 -8.632 1.00 85.06 87 HIS A N 1
ATOM 713 C CA . HIS A 1 87 ? 4.658 4.856 -9.892 1.00 85.06 87 HIS A CA 1
ATOM 714 C C . HIS A 1 87 ? 5.217 6.177 -10.430 1.00 85.06 87 HIS A C 1
ATOM 716 O O . HIS A 1 87 ? 5.607 6.237 -11.591 1.00 85.06 87 HIS A O 1
ATOM 722 N N . THR A 1 88 ? 5.329 7.210 -9.594 1.00 85.62 88 THR A N 1
ATOM 723 C CA . THR A 1 88 ? 5.932 8.490 -9.986 1.00 85.62 88 THR A CA 1
ATOM 724 C C . THR A 1 88 ? 7.378 8.305 -10.447 1.00 85.62 88 THR A C 1
ATOM 726 O O . THR A 1 88 ? 7.738 8.751 -11.530 1.00 85.62 88 THR A O 1
ATOM 729 N N . LEU A 1 89 ? 8.196 7.564 -9.691 1.00 86.12 89 LEU A N 1
ATOM 730 C CA . LEU A 1 89 ? 9.597 7.316 -10.054 1.00 86.12 89 LEU A CA 1
ATOM 731 C C . LEU A 1 89 ? 9.754 6.583 -11.396 1.00 86.12 89 LEU A C 1
ATOM 733 O O . LEU A 1 89 ? 10.705 6.856 -12.132 1.00 86.12 89 LEU A O 1
ATOM 737 N N . LEU A 1 90 ? 8.862 5.633 -11.691 1.00 83.31 90 LEU A N 1
ATOM 738 C CA . LEU A 1 90 ? 8.950 4.778 -12.876 1.00 83.31 90 LEU A CA 1
ATOM 739 C C . LEU A 1 90 ? 8.281 5.374 -14.119 1.00 83.31 90 LEU A C 1
ATOM 741 O O . LEU A 1 90 ? 8.760 5.116 -15.220 1.00 83.31 90 LEU A O 1
ATOM 745 N N . TYR A 1 91 ? 7.192 6.129 -13.956 1.00 79.94 91 TYR A N 1
ATOM 746 C CA . TYR A 1 91 ? 6.303 6.496 -15.062 1.00 79.94 91 TYR A CA 1
ATOM 747 C C . TYR A 1 91 ? 6.034 8.001 -15.200 1.00 79.94 91 TYR A C 1
ATOM 749 O O . TYR A 1 91 ? 5.440 8.382 -16.204 1.00 79.94 91 TYR A O 1
ATOM 757 N N . ASP A 1 92 ? 6.414 8.860 -14.242 1.00 81.94 92 ASP A N 1
ATOM 758 C CA . ASP A 1 92 ? 6.177 10.306 -14.372 1.00 81.94 92 ASP A CA 1
ATOM 759 C C . ASP A 1 92 ? 7.233 10.953 -15.295 1.00 81.94 92 ASP A C 1
ATOM 761 O O . ASP A 1 92 ? 8.432 10.910 -14.978 1.00 81.94 92 ASP A O 1
ATOM 765 N N . PRO A 1 93 ? 6.823 11.607 -16.401 1.00 76.56 93 PRO A N 1
ATOM 766 C CA . PRO A 1 93 ? 7.741 12.317 -17.291 1.00 76.56 93 PRO A CA 1
ATOM 767 C C . PRO A 1 93 ? 8.528 13.429 -16.584 1.00 76.56 93 PRO A C 1
ATOM 769 O O . PRO A 1 93 ? 9.642 13.765 -16.982 1.00 76.56 93 PRO A O 1
ATOM 772 N N . LYS A 1 94 ? 7.998 14.002 -15.496 1.00 77.38 94 LYS A N 1
ATOM 773 C CA . LYS A 1 94 ? 8.692 15.043 -14.718 1.00 77.38 94 LYS A CA 1
ATOM 774 C C . LYS A 1 94 ? 9.967 14.526 -14.064 1.00 77.38 94 LYS A C 1
ATOM 776 O O . LYS A 1 94 ? 10.910 15.290 -13.869 1.00 77.38 94 LYS A O 1
ATOM 781 N N . GLU A 1 95 ? 10.043 13.228 -13.789 1.00 74.50 95 GLU A N 1
ATOM 782 C CA . GLU A 1 95 ? 11.223 12.582 -13.220 1.00 74.50 95 GLU A CA 1
ATOM 783 C C . GLU A 1 95 ? 12.297 12.275 -14.284 1.00 74.50 95 GLU A C 1
ATOM 785 O O . GLU A 1 95 ? 13.297 11.638 -13.967 1.00 74.50 95 GLU A O 1
ATOM 790 N N . GLN A 1 96 ? 12.145 12.679 -15.554 1.00 70.75 96 GLN A N 1
ATOM 791 C CA . GLN A 1 96 ? 13.133 12.415 -16.621 1.00 70.75 96 GLN A CA 1
ATOM 792 C C . GLN A 1 96 ? 14.537 12.973 -16.327 1.00 70.75 96 GLN A C 1
ATOM 794 O O . GLN A 1 96 ? 15.527 12.430 -16.810 1.00 70.75 96 GLN A O 1
ATOM 799 N N . HIS A 1 97 ? 14.636 14.014 -15.500 1.00 77.44 97 HIS A N 1
ATOM 800 C CA . HIS A 1 97 ? 15.908 14.609 -15.085 1.00 77.44 97 HIS A CA 1
ATOM 801 C C . HIS A 1 97 ? 16.707 13.732 -14.099 1.00 77.44 97 HIS A C 1
ATOM 803 O O . HIS A 1 97 ? 17.901 13.960 -13.899 1.00 77.44 97 HIS A O 1
ATOM 809 N N . VAL A 1 98 ? 16.071 12.736 -13.472 1.00 76.94 98 VAL A N 1
ATOM 810 C CA . VAL A 1 98 ? 16.736 11.801 -12.559 1.00 76.94 98 VAL A CA 1
ATOM 811 C C . VAL A 1 98 ? 17.370 10.674 -13.363 1.00 76.94 98 VAL A C 1
ATOM 813 O O . VAL A 1 98 ? 16.700 10.008 -14.154 1.00 76.94 98 VAL A O 1
ATOM 816 N N . SER A 1 99 ? 18.657 10.416 -13.111 1.00 84.06 99 SER A N 1
ATOM 817 C CA . SER A 1 99 ? 19.375 9.297 -13.721 1.00 84.06 99 SER A CA 1
ATOM 8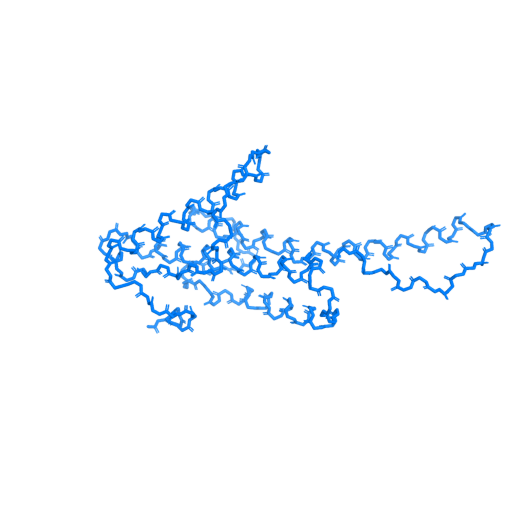18 C C . SER A 1 99 ? 18.626 7.982 -13.516 1.00 84.06 99 SER A C 1
ATOM 820 O O . SER A 1 99 ? 18.141 7.668 -12.426 1.00 84.06 99 SER A O 1
ATOM 822 N N . VAL A 1 100 ? 18.591 7.169 -14.568 1.00 81.00 100 VAL A N 1
ATOM 823 C CA . VAL A 1 100 ? 17.997 5.829 -14.561 1.00 81.00 100 VAL A CA 1
ATOM 824 C C . VAL A 1 100 ? 18.577 4.991 -13.426 1.00 81.00 100 VAL A C 1
ATOM 826 O O . VAL A 1 100 ? 17.836 4.318 -12.718 1.00 81.00 100 VAL A O 1
ATOM 829 N N . TYR A 1 101 ? 19.889 5.081 -13.199 1.00 81.62 101 TYR A N 1
ATOM 830 C CA . TYR A 1 101 ? 20.556 4.363 -12.116 1.00 81.62 101 TYR A CA 1
ATOM 831 C C . TYR A 1 101 ? 19.978 4.727 -10.739 1.00 81.62 101 TYR A C 1
ATOM 833 O O . TYR A 1 101 ? 19.681 3.845 -9.930 1.00 81.62 101 TYR A O 1
ATOM 841 N N . ASP A 1 102 ? 19.741 6.016 -10.490 1.00 85.88 102 ASP A N 1
ATOM 842 C CA . ASP A 1 102 ? 19.186 6.489 -9.221 1.00 85.88 102 ASP A CA 1
ATOM 843 C C . ASP A 1 102 ? 17.722 6.088 -9.046 1.00 85.88 102 ASP A C 1
ATOM 845 O O . ASP A 1 102 ? 17.327 5.685 -7.947 1.00 85.88 102 ASP A O 1
ATOM 849 N N . LYS A 1 103 ? 16.922 6.134 -10.120 1.00 84.81 103 LYS A N 1
ATOM 850 C CA . LYS A 1 103 ? 15.545 5.614 -10.111 1.00 84.81 103 LYS A CA 1
ATOM 851 C C . LYS A 1 103 ? 15.528 4.138 -9.729 1.00 84.81 103 LYS A C 1
ATOM 853 O O . LYS A 1 103 ? 14.810 3.758 -8.807 1.00 84.81 103 LYS A O 1
ATOM 858 N N . MET A 1 104 ? 16.366 3.327 -10.374 1.00 85.56 104 MET A N 1
ATOM 859 C CA . MET A 1 104 ? 16.442 1.888 -10.110 1.00 85.56 104 MET A CA 1
ATOM 860 C C . MET A 1 104 ? 16.881 1.593 -8.680 1.00 85.56 104 MET A C 1
ATOM 862 O O . MET A 1 104 ? 16.255 0.780 -8.003 1.00 85.56 104 MET A O 1
ATOM 866 N N . ARG A 1 105 ? 17.887 2.310 -8.174 1.00 89.94 105 ARG A N 1
ATOM 867 C CA . ARG A 1 105 ? 18.331 2.178 -6.784 1.00 89.94 105 ARG A CA 1
ATOM 868 C C . ARG A 1 105 ? 17.219 2.528 -5.787 1.00 89.94 105 ARG A C 1
ATOM 870 O O . ARG A 1 105 ? 17.045 1.817 -4.799 1.00 89.94 105 ARG A O 1
ATOM 877 N N . LYS A 1 106 ? 16.452 3.600 -6.031 1.00 89.75 106 LYS A N 1
ATOM 878 C CA . LYS A 1 106 ? 15.307 3.982 -5.181 1.00 89.75 106 LYS A CA 1
ATOM 879 C C . LYS A 1 106 ? 14.197 2.931 -5.224 1.00 89.75 106 LYS A C 1
ATOM 881 O O . LYS A 1 106 ? 13.705 2.532 -4.172 1.00 89.75 106 LYS A O 1
ATOM 886 N N . VAL A 1 107 ? 13.831 2.459 -6.416 1.00 89.38 107 VAL A N 1
ATOM 887 C CA . VAL A 1 107 ? 12.800 1.425 -6.598 1.00 89.38 107 VAL A CA 1
ATOM 888 C C . VAL A 1 107 ? 13.211 0.125 -5.911 1.00 89.38 107 VAL A C 1
ATOM 890 O O . VAL A 1 107 ? 12.403 -0.455 -5.194 1.00 89.38 107 VAL A O 1
ATOM 893 N N . GLN A 1 108 ? 14.473 -0.288 -6.039 1.00 90.44 108 GLN A N 1
ATOM 894 C CA . GLN A 1 108 ? 15.004 -1.465 -5.353 1.00 90.44 108 GLN A CA 1
ATOM 895 C C . GLN A 1 108 ? 14.933 -1.326 -3.825 1.00 90.44 108 GLN A C 1
ATOM 897 O O . GLN A 1 108 ? 14.543 -2.268 -3.140 1.00 90.44 108 GLN A O 1
ATOM 902 N N . ALA A 1 109 ? 15.265 -0.153 -3.276 1.00 91.50 109 ALA A N 1
ATOM 903 C CA . ALA A 1 109 ? 15.162 0.088 -1.837 1.00 91.50 109 ALA A CA 1
ATOM 904 C C . ALA A 1 109 ? 13.707 0.018 -1.337 1.00 91.50 109 ALA A C 1
ATOM 906 O O . ALA A 1 109 ? 13.437 -0.587 -0.296 1.00 91.50 109 ALA A O 1
ATOM 907 N N . LEU A 1 110 ? 12.764 0.600 -2.088 1.00 90.31 110 LEU A N 1
ATOM 908 C CA . LEU A 1 110 ? 11.335 0.540 -1.770 1.00 90.31 110 LEU A CA 1
ATOM 909 C C . LEU A 1 110 ? 10.785 -0.887 -1.889 1.00 90.31 110 LEU A C 1
ATOM 911 O O . LEU A 1 110 ? 10.000 -1.307 -1.042 1.00 90.31 110 LEU A O 1
ATOM 915 N N . GLU A 1 111 ? 11.228 -1.652 -2.887 1.00 91.56 111 GLU A N 1
ATOM 916 C CA . GLU A 1 111 ? 10.874 -3.064 -3.052 1.00 91.56 111 GLU A CA 1
ATOM 917 C C . GLU A 1 111 ? 11.374 -3.905 -1.873 1.00 91.56 111 GLU A C 1
ATOM 919 O O . GLU A 1 111 ? 10.599 -4.654 -1.274 1.00 91.56 111 GLU A O 1
ATOM 924 N N . GLN A 1 112 ? 12.624 -3.706 -1.452 1.00 92.00 112 GLN A N 1
ATOM 925 C CA . GLN A 1 112 ? 13.189 -4.421 -0.312 1.00 92.00 112 GLN A CA 1
ATOM 926 C C . GLN A 1 112 ? 12.439 -4.080 0.984 1.00 92.00 112 GLN A C 1
ATOM 928 O O . GLN A 1 112 ? 12.163 -4.957 1.808 1.00 92.00 112 GLN A O 1
ATOM 933 N N . GLN A 1 113 ? 12.061 -2.810 1.161 1.00 90.19 113 GLN A N 1
ATOM 934 C CA . GLN A 1 113 ? 11.239 -2.381 2.289 1.00 90.19 113 GLN A CA 1
ATOM 935 C C . GLN A 1 113 ? 9.844 -3.017 2.245 1.00 90.19 113 GLN A C 1
ATOM 937 O O . GLN A 1 113 ? 9.363 -3.490 3.279 1.00 90.19 113 GLN A O 1
ATOM 942 N N . LEU A 1 114 ? 9.218 -3.089 1.069 1.00 90.31 114 LEU A N 1
ATOM 943 C CA . LEU A 1 114 ? 7.922 -3.732 0.872 1.00 90.31 114 LEU A CA 1
ATOM 944 C C . LEU A 1 114 ? 7.983 -5.220 1.253 1.00 90.31 114 LEU A C 1
ATOM 946 O O . LEU A 1 114 ? 7.162 -5.677 2.051 1.00 90.31 114 LEU A O 1
ATOM 950 N N . ARG A 1 115 ? 9.003 -5.943 0.772 1.00 90.88 115 ARG A N 1
ATOM 951 C CA . ARG A 1 115 ? 9.245 -7.365 1.078 1.00 90.88 115 ARG A CA 1
ATOM 952 C C . ARG A 1 115 ? 9.572 -7.627 2.543 1.00 90.88 115 ARG A C 1
ATOM 954 O O . ARG A 1 115 ? 9.270 -8.698 3.053 1.00 90.88 115 ARG A O 1
ATOM 961 N N . SER A 1 116 ? 10.152 -6.652 3.245 1.00 90.25 116 SER A N 1
ATOM 962 C CA . SER A 1 116 ? 10.431 -6.790 4.680 1.00 90.25 116 SER A CA 1
ATOM 963 C C . SER A 1 116 ? 9.162 -6.907 5.535 1.00 90.25 116 SER A C 1
ATOM 965 O O . SER A 1 116 ? 9.244 -7.342 6.682 1.00 90.25 116 SER A O 1
ATOM 967 N N . MET A 1 117 ? 8.012 -6.445 5.021 1.00 88.00 117 MET A N 1
ATOM 968 C CA . MET A 1 117 ? 6.728 -6.364 5.735 1.00 88.00 117 MET A CA 1
ATOM 969 C C . MET A 1 117 ? 6.801 -5.664 7.103 1.00 88.00 117 MET A C 1
ATOM 971 O O . MET A 1 117 ? 5.908 -5.778 7.941 1.00 88.00 117 MET A O 1
ATOM 975 N N . THR A 1 118 ? 7.855 -4.878 7.341 1.00 87.81 118 THR A N 1
ATOM 976 C CA . THR A 1 118 ? 8.020 -4.097 8.577 1.00 87.81 118 THR A CA 1
ATOM 977 C C . THR A 1 118 ? 7.050 -2.918 8.661 1.00 87.81 118 THR A C 1
ATOM 979 O O . THR A 1 118 ? 6.903 -2.314 9.721 1.00 87.81 118 THR A O 1
ATOM 982 N N . TRP A 1 119 ? 6.379 -2.615 7.549 1.00 86.12 119 TRP A N 1
ATOM 983 C CA . TRP A 1 119 ? 5.363 -1.583 7.393 1.00 86.12 119 TRP A CA 1
ATOM 984 C C . TRP A 1 119 ? 3.956 -2.018 7.829 1.00 86.12 119 TRP A C 1
ATOM 986 O O . TRP A 1 119 ? 3.054 -1.184 7.848 1.00 86.12 119 TRP A O 1
ATOM 996 N N . VAL A 1 120 ? 3.764 -3.285 8.204 1.00 89.62 120 VAL A N 1
ATOM 997 C CA . VAL A 1 120 ? 2.498 -3.789 8.749 1.00 89.62 120 VAL A CA 1
ATOM 998 C C . VAL A 1 120 ? 2.713 -4.480 10.093 1.00 89.62 120 VAL A C 1
ATOM 1000 O O . VAL A 1 120 ? 3.829 -4.903 10.433 1.00 89.62 120 VAL A O 1
ATOM 1003 N N . SER A 1 121 ? 1.646 -4.518 10.892 1.00 89.00 121 SER A N 1
ATOM 1004 C CA . SER A 1 121 ? 1.618 -5.226 12.171 1.00 89.00 121 SER A CA 1
ATOM 1005 C C . SER A 1 121 ? 1.972 -6.700 11.987 1.00 89.00 121 SER A C 1
ATOM 1007 O O . SER A 1 121 ? 1.758 -7.266 10.916 1.00 89.00 121 SER A O 1
ATOM 1009 N N . ASN A 1 122 ? 2.543 -7.315 13.023 1.00 89.50 122 ASN A N 1
ATOM 1010 C CA . ASN A 1 122 ? 3.068 -8.681 12.936 1.00 89.50 122 ASN A CA 1
ATOM 1011 C C . ASN A 1 122 ? 1.996 -9.688 12.502 1.00 89.50 122 ASN A C 1
ATOM 1013 O O . ASN A 1 122 ? 2.319 -10.607 11.757 1.00 89.50 122 ASN A O 1
ATOM 1017 N N . ASP A 1 123 ? 0.748 -9.465 12.912 1.00 88.88 123 ASP A N 1
ATOM 1018 C CA . ASP A 1 123 ? -0.383 -10.353 12.634 1.00 88.88 123 ASP A CA 1
ATOM 1019 C C . ASP A 1 123 ? -0.742 -10.415 11.141 1.00 88.88 123 ASP A C 1
ATOM 1021 O O . ASP A 1 123 ? -1.272 -11.415 10.680 1.00 88.88 123 ASP A O 1
ATOM 1025 N N . PHE A 1 124 ? -0.399 -9.376 10.373 1.00 91.62 124 PHE A N 1
ATOM 1026 C CA . PHE A 1 124 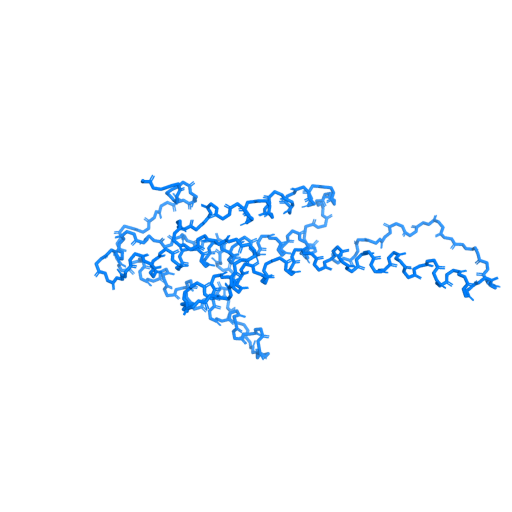? -0.656 -9.287 8.930 1.00 91.62 124 PHE A CA 1
ATOM 1027 C C . PHE A 1 124 ? 0.555 -9.673 8.071 1.00 91.62 124 PHE A C 1
ATOM 1029 O O . PHE A 1 124 ? 0.504 -9.594 6.839 1.00 91.62 124 PHE A O 1
ATOM 1036 N N . ARG A 1 125 ? 1.685 -10.032 8.692 1.00 92.81 125 ARG A N 1
ATOM 1037 C CA . ARG A 1 125 ? 2.863 -10.481 7.946 1.00 92.81 125 ARG A CA 1
ATOM 1038 C C . ARG A 1 125 ? 2.623 -11.883 7.421 1.00 92.81 125 ARG A C 1
ATOM 1040 O O . ARG A 1 125 ? 2.102 -12.739 8.126 1.00 92.81 125 ARG A O 1
ATOM 1047 N N . PHE A 1 126 ? 3.061 -12.118 6.197 1.00 92.62 126 PHE A N 1
ATOM 1048 C CA . PHE A 1 126 ? 2.906 -13.401 5.534 1.00 92.62 126 PHE A CA 1
ATOM 1049 C C . PHE A 1 126 ? 4.176 -13.762 4.772 1.00 92.62 126 PHE A C 1
ATOM 1051 O O . PHE A 1 126 ? 5.037 -12.918 4.515 1.00 92.62 126 PHE A O 1
ATOM 1058 N N . LYS A 1 127 ? 4.306 -15.034 4.427 1.00 91.56 127 LYS A N 1
ATOM 1059 C CA . LYS A 1 127 ? 5.323 -15.518 3.497 1.00 91.56 127 LYS A CA 1
ATOM 1060 C C . LYS A 1 127 ? 4.705 -15.669 2.119 1.00 91.56 127 LYS A C 1
ATOM 1062 O O . LYS A 1 127 ? 3.516 -15.941 1.993 1.00 91.56 127 LYS A O 1
ATOM 1067 N N . GLU A 1 128 ? 5.502 -15.494 1.075 1.00 88.69 128 GLU A N 1
ATOM 1068 C CA . GLU A 1 128 ? 4.995 -15.573 -0.300 1.00 88.69 128 GLU A CA 1
ATOM 1069 C C . GLU A 1 128 ? 4.461 -16.971 -0.650 1.00 88.69 128 GLU A C 1
ATOM 1071 O O . GLU A 1 128 ? 3.624 -17.101 -1.537 1.00 88.69 128 GLU A O 1
ATOM 1076 N N . GLU A 1 129 ? 4.900 -17.988 0.091 1.00 92.62 129 GLU A N 1
ATOM 1077 C CA . GLU A 1 129 ? 4.491 -19.386 -0.025 1.00 92.62 129 GLU A CA 1
ATOM 1078 C C . GLU A 1 129 ? 3.273 -19.741 0.848 1.00 92.62 129 GLU A C 1
ATOM 1080 O O . GLU A 1 129 ? 2.808 -20.883 0.812 1.00 92.62 129 GLU A O 1
ATOM 1085 N N . ASP A 1 130 ? 2.763 -18.798 1.649 1.00 92.62 130 ASP A N 1
ATOM 1086 C CA . ASP A 1 130 ? 1.591 -19.035 2.489 1.00 92.62 130 ASP A CA 1
ATOM 1087 C C . ASP A 1 130 ? 0.345 -19.312 1.629 1.00 92.62 130 ASP A C 1
ATOM 1089 O O . ASP A 1 130 ? 0.185 -18.736 0.545 1.00 92.62 130 ASP A O 1
ATOM 1093 N N . PRO A 1 131 ? -0.599 -20.138 2.122 1.00 94.50 131 PRO A N 1
ATOM 1094 C CA . PRO A 1 131 ? -1.866 -20.347 1.435 1.00 94.50 131 PRO A CA 1
ATOM 1095 C C . PRO A 1 131 ? -2.652 -19.030 1.292 1.00 94.50 131 PRO A C 1
ATOM 1097 O O . PRO A 1 131 ? -2.388 -18.060 2.019 1.00 94.50 131 PRO A O 1
ATOM 1100 N N . PRO A 1 132 ? -3.648 -18.981 0.384 1.00 92.69 132 PRO A N 1
ATOM 1101 C CA . PRO A 1 132 ? -4.540 -17.836 0.255 1.00 92.69 132 PRO A CA 1
ATOM 1102 C C . PRO A 1 132 ? -5.116 -17.401 1.605 1.00 92.69 132 PRO A C 1
ATOM 1104 O O . PRO A 1 132 ? -5.433 -18.233 2.456 1.00 92.69 132 PRO A O 1
ATOM 1107 N N . ALA A 1 133 ? -5.239 -16.087 1.796 1.00 94.50 133 ALA A N 1
ATOM 1108 C CA . ALA A 1 133 ? -5.768 -15.528 3.032 1.00 94.50 133 ALA A CA 1
ATOM 1109 C C . ALA A 1 133 ? -7.192 -16.025 3.310 1.00 94.50 133 ALA A C 1
ATOM 1111 O O . ALA A 1 133 ? -8.022 -16.102 2.404 1.00 94.50 133 ALA A O 1
ATOM 1112 N N . THR A 1 134 ? -7.465 -16.316 4.579 1.00 93.19 134 THR A N 1
ATOM 1113 C CA . THR A 1 134 ? -8.775 -16.777 5.055 1.00 93.19 134 THR A CA 1
ATOM 1114 C C . THR A 1 134 ? -9.644 -15.643 5.590 1.00 93.19 134 THR A C 1
ATOM 1116 O O . THR A 1 134 ? -10.858 -15.804 5.668 1.00 93.19 134 THR A O 1
ATOM 1119 N N . ASP A 1 135 ? -9.038 -14.510 5.953 1.00 94.00 135 ASP A N 1
ATOM 1120 C CA . ASP A 1 135 ? -9.732 -13.308 6.414 1.00 94.00 135 ASP A CA 1
ATOM 1121 C C . ASP A 1 135 ? -9.717 -12.201 5.349 1.00 94.00 135 ASP A C 1
ATOM 1123 O O . ASP A 1 135 ? -8.791 -12.084 4.540 1.00 94.00 135 ASP A O 1
ATOM 1127 N N . LEU A 1 136 ? -10.753 -11.361 5.360 1.00 94.31 136 LEU A N 1
ATOM 1128 C CA . LEU A 1 136 ? -10.919 -10.264 4.411 1.00 94.31 136 LEU A CA 1
ATOM 1129 C C . LEU A 1 136 ? -9.804 -9.211 4.517 1.00 94.31 136 LEU A C 1
ATOM 1131 O O . LEU A 1 136 ? -9.353 -8.696 3.488 1.00 94.31 136 LEU A O 1
ATOM 1135 N N . LEU A 1 137 ? -9.376 -8.856 5.733 1.00 94.12 137 LEU A N 1
ATOM 1136 C CA . LEU A 1 137 ? -8.353 -7.832 5.953 1.00 94.12 137 LEU A CA 1
ATOM 1137 C C . LEU A 1 137 ? -6.988 -8.312 5.455 1.00 94.12 137 LEU A C 1
ATOM 1139 O O . LEU A 1 137 ? -6.285 -7.556 4.775 1.00 94.12 137 LEU A O 1
ATOM 1143 N N . ASP A 1 138 ? -6.660 -9.577 5.719 1.00 94.19 138 ASP A N 1
ATOM 1144 C CA . ASP A 1 138 ? -5.476 -10.242 5.174 1.00 94.19 138 ASP A CA 1
ATOM 1145 C C . ASP A 1 138 ? -5.534 -10.302 3.650 1.00 94.19 138 ASP A C 1
ATOM 1147 O O . ASP A 1 138 ? -4.598 -9.874 2.973 1.00 94.19 138 ASP A O 1
ATOM 1151 N N . ALA A 1 139 ? -6.650 -10.779 3.090 1.00 95.25 139 ALA A N 1
ATOM 1152 C CA . ALA A 1 139 ? -6.824 -10.898 1.647 1.00 95.25 139 ALA A CA 1
ATOM 1153 C C . ALA A 1 139 ? -6.624 -9.550 0.949 1.00 95.25 139 ALA A C 1
ATOM 1155 O O . ALA A 1 139 ? -5.917 -9.470 -0.057 1.00 95.25 139 ALA A O 1
ATOM 1156 N N . ARG A 1 140 ? -7.175 -8.471 1.515 1.00 92.94 140 ARG A N 1
ATOM 1157 C CA . ARG A 1 140 ? -7.034 -7.120 0.968 1.00 92.94 140 ARG A CA 1
ATOM 1158 C C . ARG A 1 140 ? -5.589 -6.627 1.003 1.00 92.94 140 ARG A C 1
ATOM 1160 O O . ARG A 1 140 ? -5.109 -6.092 0.004 1.00 92.94 140 ARG A O 1
ATOM 1167 N N . LEU A 1 141 ? -4.889 -6.795 2.123 1.00 92.94 141 LEU A N 1
ATOM 1168 C CA . LEU A 1 141 ? -3.487 -6.389 2.236 1.00 92.94 141 LEU A CA 1
ATOM 1169 C C . LEU A 1 141 ? -2.582 -7.194 1.300 1.00 92.94 141 LEU A C 1
ATOM 1171 O O . LEU A 1 141 ? -1.763 -6.607 0.590 1.00 92.94 141 LEU A O 1
ATOM 1175 N N . ARG A 1 142 ? -2.767 -8.518 1.244 1.00 94.44 142 ARG A N 1
ATOM 1176 C CA . ARG A 1 142 ? -2.017 -9.397 0.340 1.00 94.44 142 ARG A CA 1
ATOM 1177 C C . ARG A 1 142 ? -2.280 -9.040 -1.119 1.00 94.44 142 ARG A C 1
ATOM 1179 O O . ARG A 1 142 ? -1.330 -8.931 -1.888 1.00 94.44 142 ARG A O 1
ATOM 1186 N N . ALA A 1 143 ? -3.531 -8.780 -1.500 1.00 92.12 143 ALA A N 1
ATOM 1187 C CA . ALA A 1 143 ? -3.869 -8.343 -2.854 1.00 92.12 143 ALA A CA 1
ATOM 1188 C C . ALA A 1 143 ? -3.144 -7.041 -3.232 1.00 92.12 143 ALA A C 1
ATOM 1190 O O . ALA A 1 143 ? -2.538 -6.966 -4.302 1.00 92.12 143 ALA A O 1
ATOM 1191 N N . LYS A 1 144 ? -3.121 -6.043 -2.334 1.00 89.88 144 LYS A N 1
ATOM 1192 C CA . LYS A 1 144 ? -2.372 -4.794 -2.559 1.00 89.88 144 LYS A CA 1
ATOM 1193 C C . LYS A 1 144 ? -0.860 -5.029 -2.662 1.00 89.88 144 LYS A C 1
ATOM 1195 O O . LYS A 1 144 ? -0.222 -4.446 -3.535 1.00 89.88 144 LYS A O 1
ATOM 1200 N N . TYR A 1 145 ? -0.288 -5.898 -1.826 1.00 92.69 145 TYR A N 1
ATOM 1201 C CA . TYR A 1 145 ? 1.128 -6.280 -1.907 1.00 92.69 145 TYR A CA 1
ATOM 1202 C C . TYR A 1 145 ? 1.474 -6.918 -3.260 1.00 92.69 145 TYR A C 1
ATOM 1204 O O . TYR A 1 145 ? 2.430 -6.508 -3.919 1.00 92.69 145 TYR A O 1
ATOM 1212 N N . TRP A 1 146 ? 0.684 -7.892 -3.710 1.00 92.38 146 TRP A N 1
ATOM 1213 C CA . TRP A 1 146 ? 0.923 -8.564 -4.987 1.00 92.38 146 TRP A CA 1
ATOM 1214 C C . TRP A 1 146 ? 0.728 -7.621 -6.175 1.00 92.38 146 TRP A C 1
ATOM 1216 O O . TRP A 1 146 ? 1.560 -7.605 -7.083 1.00 92.38 146 TRP A O 1
ATOM 1226 N N . GLY A 1 147 ? -0.295 -6.763 -6.128 1.00 89.81 147 GLY A N 1
ATOM 1227 C CA . GLY A 1 147 ? -0.480 -5.688 -7.104 1.00 89.81 147 GLY A CA 1
ATOM 1228 C C . GLY A 1 147 ? 0.728 -4.750 -7.173 1.00 89.81 147 GLY A C 1
ATOM 1229 O O . GLY A 1 147 ? 1.176 -4.394 -8.264 1.00 89.81 147 GLY A O 1
ATOM 1230 N N . ALA A 1 148 ? 1.332 -4.427 -6.026 1.00 89.31 148 ALA A N 1
ATOM 1231 C CA . ALA A 1 148 ? 2.553 -3.632 -5.978 1.00 89.31 148 ALA A CA 1
ATOM 1232 C C . ALA A 1 148 ? 3.740 -4.296 -6.668 1.00 89.31 148 ALA A C 1
ATOM 1234 O O . ALA A 1 148 ? 4.436 -3.642 -7.445 1.00 89.31 148 ALA A O 1
ATOM 1235 N N . ARG A 1 149 ? 3.936 -5.601 -6.467 1.00 90.38 149 ARG A N 1
ATOM 1236 C CA . ARG A 1 149 ? 4.986 -6.345 -7.175 1.00 90.38 149 ARG A CA 1
ATOM 1237 C C . ARG A 1 149 ? 4.778 -6.320 -8.685 1.00 90.38 149 ARG A C 1
ATOM 1239 O O . ARG A 1 149 ? 5.738 -6.103 -9.420 1.00 90.38 149 ARG A O 1
ATOM 1246 N N . VAL A 1 150 ? 3.539 -6.474 -9.153 1.00 90.06 150 VAL A N 1
ATOM 1247 C CA . VAL A 1 150 ? 3.227 -6.372 -10.586 1.00 90.06 150 VAL A CA 1
ATOM 1248 C C . VAL A 1 150 ? 3.628 -5.001 -11.130 1.00 90.06 150 VAL A C 1
ATOM 1250 O O . VAL A 1 150 ? 4.318 -4.939 -12.144 1.00 90.06 150 VAL A O 1
ATOM 1253 N N . ILE A 1 151 ? 3.268 -3.909 -10.448 1.00 87.50 151 ILE A N 1
ATOM 1254 C CA . ILE A 1 151 ? 3.627 -2.543 -10.873 1.00 87.50 151 ILE A CA 1
ATOM 1255 C C . ILE A 1 151 ? 5.148 -2.354 -10.934 1.00 87.50 151 ILE A C 1
ATOM 1257 O O . ILE A 1 151 ? 5.643 -1.775 -11.903 1.00 87.50 151 ILE A O 1
ATOM 1261 N N . ILE A 1 152 ? 5.875 -2.861 -9.931 1.00 90.19 152 ILE A N 1
ATOM 1262 C CA . ILE A 1 152 ? 7.338 -2.769 -9.852 1.00 90.19 152 ILE A CA 1
ATOM 1263 C C . ILE A 1 152 ? 7.998 -3.532 -11.000 1.00 90.19 152 ILE A C 1
ATOM 1265 O O . ILE A 1 152 ? 8.860 -2.972 -11.665 1.00 90.19 152 ILE A O 1
ATOM 1269 N N . TYR A 1 153 ? 7.623 -4.792 -11.249 1.00 90.44 153 TYR A N 1
ATOM 1270 C CA . TYR A 1 153 ? 8.348 -5.638 -12.206 1.00 90.44 153 TYR A CA 1
ATOM 1271 C C . TYR A 1 153 ? 7.889 -5.494 -13.656 1.00 90.44 153 TYR A C 1
ATOM 1273 O O . TYR A 1 153 ? 8.658 -5.812 -14.563 1.00 90.44 153 TYR A O 1
ATOM 1281 N N . ARG A 1 154 ? 6.671 -4.996 -13.907 1.00 90.25 154 ARG A N 1
ATOM 1282 C CA . ARG A 1 154 ? 6.127 -4.815 -15.262 1.00 90.25 154 ARG A CA 1
ATOM 1283 C C . ARG A 1 154 ? 7.092 -4.140 -16.256 1.00 90.25 154 ARG A C 1
ATOM 1285 O O . ARG A 1 154 ? 7.250 -4.699 -17.343 1.00 90.25 154 ARG A O 1
ATOM 1292 N N . PRO A 1 155 ? 7.752 -3.004 -15.950 1.00 86.19 155 PRO A N 1
ATOM 1293 C CA . PRO A 1 155 ? 8.643 -2.352 -16.911 1.00 86.19 155 PRO A CA 1
ATOM 1294 C C . PRO A 1 155 ? 9.899 -3.187 -17.193 1.00 86.19 155 PRO A C 1
ATOM 1296 O O . PRO A 1 155 ? 10.374 -3.213 -18.324 1.00 86.19 155 PRO A O 1
ATOM 1299 N N . PHE A 1 156 ? 10.397 -3.935 -16.206 1.00 85.75 156 PHE A N 1
ATOM 1300 C CA . PHE A 1 156 ? 11.565 -4.803 -16.365 1.00 85.75 156 PHE A CA 1
ATOM 1301 C C . PHE A 1 156 ? 11.257 -6.039 -17.207 1.00 85.75 156 PHE A C 1
ATOM 1303 O O . PHE A 1 156 ? 12.037 -6.395 -18.085 1.00 85.75 156 PHE A O 1
ATOM 1310 N N . ILE A 1 157 ? 10.106 -6.675 -16.970 1.00 88.75 157 ILE A N 1
ATOM 1311 C CA . ILE A 1 157 ? 9.652 -7.812 -17.779 1.00 88.75 157 ILE A CA 1
ATOM 1312 C C . ILE A 1 157 ? 9.490 -7.365 -19.232 1.00 88.75 157 ILE A C 1
ATOM 1314 O O . ILE A 1 157 ? 10.010 -8.017 -20.133 1.00 88.75 157 ILE A O 1
ATOM 1318 N N . ARG A 1 158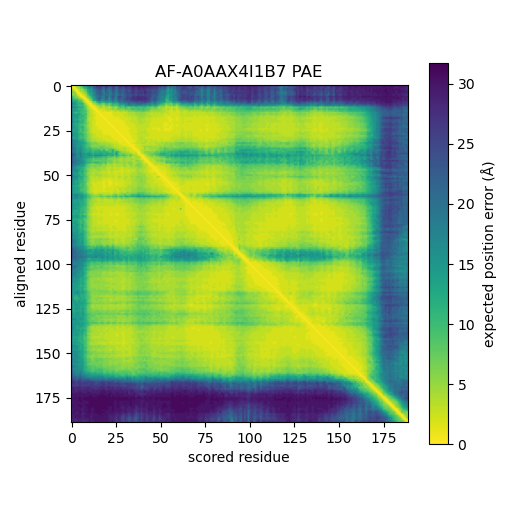 ? 8.839 -6.216 -19.457 1.00 87.19 158 ARG A N 1
ATOM 1319 C CA . ARG A 1 158 ? 8.698 -5.630 -20.794 1.00 87.19 158 ARG A CA 1
ATOM 1320 C C . ARG A 1 158 ? 10.057 -5.385 -21.455 1.00 87.19 158 ARG A C 1
ATOM 1322 O O . ARG A 1 158 ? 10.239 -5.778 -22.600 1.00 87.19 158 ARG A O 1
ATOM 1329 N N . PHE A 1 159 ? 11.017 -4.813 -20.730 1.00 84.06 159 PHE A N 1
ATOM 1330 C CA . PHE A 1 159 ? 12.369 -4.582 -21.242 1.00 84.06 159 PHE A CA 1
ATOM 1331 C C . PHE A 1 159 ? 13.068 -5.880 -21.673 1.00 84.06 159 PHE A C 1
ATOM 1333 O O . PHE A 1 159 ? 13.642 -5.939 -22.758 1.00 84.06 159 PHE A O 1
ATOM 1340 N N . ILE A 1 160 ? 13.003 -6.931 -20.850 1.00 87.81 160 ILE A N 1
ATOM 1341 C CA . ILE A 1 160 ? 13.605 -8.232 -21.179 1.00 87.81 160 ILE A CA 1
ATOM 1342 C C . ILE A 1 160 ? 12.970 -8.811 -22.447 1.00 87.81 160 ILE A C 1
ATOM 1344 O O . ILE A 1 160 ? 13.695 -9.271 -23.329 1.00 87.81 160 ILE A O 1
ATOM 1348 N N . LEU A 1 161 ? 11.640 -8.747 -22.558 1.00 87.88 161 LEU A N 1
ATOM 1349 C CA . LEU A 1 161 ? 10.914 -9.218 -23.737 1.00 87.88 161 LEU A CA 1
ATOM 1350 C C . LEU A 1 161 ? 11.337 -8.443 -24.995 1.00 87.88 161 LEU A C 1
ATOM 1352 O O . LEU A 1 161 ? 11.767 -9.059 -25.967 1.00 87.88 161 LEU A O 1
ATOM 1356 N N . GLU A 1 162 ? 11.347 -7.110 -24.944 1.00 86.25 162 GLU A N 1
ATOM 1357 C CA . GLU A 1 162 ? 11.766 -6.259 -26.068 1.00 86.25 162 GLU A CA 1
ATOM 1358 C C . GLU A 1 162 ? 13.221 -6.517 -26.493 1.00 86.25 162 GLU A C 1
ATOM 1360 O O . GLU A 1 162 ? 13.531 -6.544 -27.684 1.00 86.25 162 GLU A O 1
ATOM 1365 N N . VAL A 1 163 ? 14.139 -6.730 -25.545 1.00 82.69 163 VAL A N 1
ATOM 1366 C CA . VAL A 1 163 ? 15.537 -7.075 -25.855 1.00 82.69 163 VAL A CA 1
ATOM 1367 C C . VAL A 1 163 ? 15.647 -8.470 -26.472 1.00 82.69 163 VAL A C 1
ATOM 1369 O O . VAL A 1 163 ? 16.447 -8.656 -27.389 1.00 82.69 163 VAL A O 1
ATOM 1372 N N . SER A 1 164 ? 14.849 -9.434 -26.008 1.00 81.12 164 SER A N 1
ATOM 1373 C CA . SER A 1 164 ? 14.853 -10.809 -26.521 1.00 81.12 164 SER A CA 1
ATOM 1374 C C . SER A 1 164 ? 14.276 -10.942 -27.937 1.00 81.12 164 SER A C 1
ATOM 1376 O O . SER A 1 164 ? 14.699 -11.822 -28.684 1.00 81.12 164 SER A O 1
ATOM 1378 N N . GLU A 1 165 ? 13.378 -10.043 -28.352 1.00 75.50 165 GLU A N 1
ATOM 1379 C CA . GLU A 1 165 ? 12.790 -10.038 -29.700 1.00 75.50 165 GLU A CA 1
ATOM 1380 C C . GLU A 1 165 ? 13.704 -9.407 -30.766 1.00 75.50 165 GLU A C 1
ATOM 1382 O O . GLU A 1 165 ? 13.692 -9.826 -31.927 1.00 75.50 165 GLU A O 1
ATOM 1387 N N . ARG A 1 166 ? 14.557 -8.445 -30.386 1.00 67.12 166 ARG A N 1
ATOM 1388 C CA . ARG A 1 166 ? 15.514 -7.781 -31.297 1.00 67.12 166 ARG A CA 1
ATOM 1389 C C . ARG A 1 166 ? 16.430 -8.740 -32.083 1.00 67.12 166 ARG A C 1
ATOM 1391 O O . ARG A 1 166 ? 16.618 -8.502 -33.278 1.00 67.12 166 ARG A O 1
ATOM 1398 N N . PRO A 1 167 ? 17.033 -9.794 -31.495 1.00 60.00 167 PRO A N 1
ATOM 1399 C CA . PRO A 1 167 ? 17.832 -10.747 -32.266 1.00 60.00 167 PRO A CA 1
ATOM 1400 C C . PRO A 1 167 ? 17.005 -11.573 -33.267 1.00 60.00 167 PRO A C 1
ATOM 1402 O O . PRO A 1 167 ? 17.515 -11.867 -34.346 1.00 60.00 167 PRO A O 1
ATOM 1405 N N . ASN A 1 168 ? 15.731 -11.872 -32.981 1.00 56.34 168 ASN A N 1
ATOM 1406 C CA . ASN A 1 168 ? 14.852 -12.599 -33.909 1.00 56.34 168 ASN A CA 1
ATOM 1407 C C . ASN A 1 168 ? 14.430 -11.739 -35.114 1.00 56.34 168 ASN A C 1
ATOM 1409 O O . ASN A 1 168 ? 14.304 -12.253 -36.222 1.00 56.34 168 ASN A O 1
ATOM 1413 N N . GLN A 1 169 ? 14.280 -10.423 -34.931 1.00 54.78 169 GLN A N 1
ATOM 1414 C CA . GLN A 1 169 ? 14.019 -9.485 -36.032 1.00 54.78 169 GLN A CA 1
ATOM 1415 C C . GLN A 1 169 ? 15.255 -9.270 -36.917 1.00 54.78 169 GLN A C 1
ATOM 1417 O O . GLN A 1 169 ? 15.150 -9.305 -38.138 1.00 54.78 169 GLN A O 1
ATOM 1422 N N . ARG A 1 170 ? 16.455 -9.151 -36.328 1.00 51.03 170 ARG A N 1
ATOM 1423 C CA . ARG A 1 170 ? 17.714 -9.007 -37.091 1.00 51.03 170 ARG A CA 1
ATOM 1424 C C . ARG A 1 170 ? 18.078 -10.238 -37.928 1.00 51.03 170 ARG A C 1
ATOM 1426 O O . ARG A 1 170 ? 18.783 -10.092 -38.923 1.00 51.03 170 ARG A O 1
ATOM 1433 N N . ALA A 1 171 ? 17.615 -11.429 -37.547 1.00 53.31 171 ALA A N 1
ATOM 1434 C CA . ALA A 1 171 ? 17.753 -12.629 -38.371 1.00 53.31 171 ALA A CA 1
ATOM 1435 C C . ALA A 1 171 ? 16.833 -12.587 -39.610 1.00 53.31 171 ALA A C 1
ATOM 1437 O O . ALA A 1 171 ? 17.260 -12.995 -40.689 1.00 53.31 171 ALA A O 1
ATOM 1438 N N . ASN A 1 172 ? 15.625 -12.026 -39.479 1.00 51.62 172 ASN A N 1
ATOM 1439 C CA . ASN A 1 172 ? 14.648 -11.900 -40.569 1.00 51.62 172 ASN A CA 1
ATOM 1440 C C . ASN A 1 172 ? 14.889 -10.689 -41.494 1.00 51.62 172 ASN A C 1
ATOM 1442 O O . ASN A 1 172 ? 14.566 -10.769 -42.674 1.00 51.62 172 ASN A O 1
ATOM 1446 N N . ASP A 1 173 ? 15.513 -9.615 -41.002 1.00 52.06 173 ASP A N 1
ATOM 1447 C CA . ASP A 1 173 ? 15.781 -8.377 -41.760 1.00 52.06 173 ASP A CA 1
ATOM 1448 C C . ASP A 1 173 ? 17.205 -8.294 -42.336 1.00 52.06 173 ASP A C 1
ATOM 1450 O O . ASP A 1 173 ? 17.709 -7.217 -42.665 1.00 52.06 173 ASP A O 1
ATOM 1454 N N . SER A 1 174 ? 17.876 -9.432 -42.524 1.00 45.56 174 SER A N 1
ATOM 1455 C CA . SER A 1 174 ? 19.232 -9.510 -43.092 1.00 45.56 174 SER A CA 1
ATOM 1456 C C . SER A 1 174 ? 19.325 -9.142 -44.593 1.00 45.56 174 SER A C 1
ATOM 1458 O O . SER A 1 174 ? 20.268 -9.530 -45.280 1.00 45.56 174 SER A O 1
ATOM 1460 N N . GLY A 1 175 ? 18.385 -8.332 -45.097 1.00 46.00 175 GLY A N 1
ATOM 1461 C CA . GLY A 1 175 ? 18.329 -7.826 -46.467 1.00 46.00 175 GLY A CA 1
ATOM 1462 C C . GLY A 1 175 ? 18.556 -6.322 -46.666 1.00 46.00 175 GLY A C 1
ATOM 1463 O O . GLY A 1 175 ? 18.854 -5.951 -47.798 1.00 46.00 175 GLY A O 1
ATOM 1464 N N . ILE A 1 176 ? 18.444 -5.433 -45.663 1.00 40.09 176 ILE A N 1
ATOM 1465 C CA . ILE A 1 176 ? 18.582 -3.977 -45.917 1.00 40.09 176 ILE A CA 1
ATOM 1466 C C . ILE A 1 176 ? 19.385 -3.254 -44.818 1.00 40.09 176 ILE A C 1
ATOM 1468 O O . ILE A 1 176 ? 18.909 -2.939 -43.736 1.00 40.09 176 ILE A O 1
ATOM 1472 N N . LEU A 1 177 ? 20.655 -3.047 -45.172 1.00 39.06 177 LEU A N 1
ATOM 1473 C CA . LEU A 1 177 ? 21.677 -2.080 -44.748 1.00 39.06 177 LEU A CA 1
ATOM 1474 C C . LEU A 1 177 ? 21.432 -1.137 -43.547 1.00 39.06 177 LEU A C 1
ATOM 1476 O O . LEU A 1 177 ? 20.566 -0.272 -43.554 1.00 39.06 177 LEU A O 1
ATOM 1480 N N . LYS A 1 178 ? 22.386 -1.247 -42.605 1.00 46.94 178 LYS A N 1
ATOM 1481 C CA . LYS A 1 178 ? 23.153 -0.184 -41.919 1.00 46.94 178 LYS A CA 1
ATOM 1482 C C . LYS A 1 178 ? 22.656 1.260 -42.103 1.00 46.94 178 LYS A C 1
ATOM 1484 O O . LYS A 1 178 ? 22.951 1.859 -43.127 1.00 46.94 178 LYS A O 1
ATOM 1489 N N . GLU A 1 179 ? 22.141 1.849 -41.025 1.00 38.38 179 GLU A N 1
ATOM 1490 C CA . GLU A 1 179 ? 22.540 3.176 -40.525 1.00 38.38 179 GLU A CA 1
ATOM 1491 C C . GLU A 1 179 ? 21.882 3.457 -39.162 1.00 38.38 179 GLU A C 1
ATOM 1493 O O . GLU A 1 179 ? 20.852 2.876 -38.828 1.00 38.38 179 GLU A O 1
ATOM 1498 N N . ASN A 1 180 ? 22.498 4.353 -38.387 1.00 33.78 180 ASN A N 1
ATOM 1499 C CA . ASN A 1 180 ? 22.048 4.902 -37.097 1.00 33.78 180 ASN A CA 1
ATOM 1500 C C . ASN A 1 180 ? 22.407 4.108 -35.831 1.00 33.78 180 ASN A C 1
ATOM 1502 O O . ASN A 1 180 ? 21.567 3.717 -35.018 1.00 33.78 180 ASN A O 1
ATOM 1506 N N . ILE A 1 181 ? 23.717 4.007 -35.595 1.00 38.22 181 ILE A N 1
ATOM 1507 C CA . ILE A 1 181 ? 24.267 4.054 -34.234 1.00 38.22 181 ILE A CA 1
ATOM 1508 C C . ILE A 1 181 ? 24.113 5.506 -33.754 1.00 38.22 181 ILE A C 1
ATOM 1510 O O . ILE A 1 181 ? 25.054 6.275 -33.858 1.00 38.22 181 ILE A O 1
ATOM 1514 N N . ASP A 1 182 ? 22.904 5.897 -33.342 1.00 33.53 182 ASP A N 1
ATOM 1515 C CA . ASP A 1 182 ? 22.684 7.138 -32.568 1.00 33.53 182 ASP A CA 1
ATOM 1516 C C . ASP A 1 182 ? 21.326 7.214 -31.840 1.00 33.53 182 ASP A C 1
ATOM 1518 O O . ASP A 1 182 ? 20.981 8.218 -31.221 1.00 33.53 182 ASP A O 1
ATOM 1522 N N . ALA A 1 183 ? 20.548 6.131 -31.813 1.00 36.25 183 ALA A N 1
ATOM 1523 C CA . ALA A 1 183 ? 19.275 6.095 -31.096 1.00 36.25 183 ALA A CA 1
ATOM 1524 C C . ALA A 1 183 ? 19.414 5.436 -29.712 1.00 36.25 183 ALA A C 1
ATOM 1526 O O . ALA A 1 183 ? 18.755 4.444 -29.410 1.00 36.25 183 ALA A O 1
ATOM 1527 N N . THR A 1 184 ? 20.225 6.019 -28.824 1.00 35.06 184 THR A N 1
ATOM 1528 C CA . THR A 1 184 ? 20.125 5.756 -27.368 1.00 35.06 184 THR A CA 1
ATOM 1529 C C . THR A 1 184 ? 18.966 6.540 -26.728 1.00 35.06 184 THR A C 1
ATOM 1531 O O . THR A 1 184 ? 18.933 6.761 -25.521 1.00 35.06 184 THR A O 1
ATOM 1534 N N . GLY A 1 185 ? 17.983 6.946 -27.537 1.00 32.62 185 GLY A N 1
ATOM 1535 C CA . GLY A 1 185 ? 16.709 7.537 -27.132 1.00 32.62 185 GLY A CA 1
ATOM 1536 C C . GLY A 1 185 ? 15.656 6.488 -26.775 1.00 32.62 185 GLY A C 1
ATOM 1537 O O . GLY A 1 185 ? 14.544 6.541 -27.286 1.00 32.62 185 GLY A O 1
ATOM 1538 N N . VAL A 1 186 ? 15.985 5.532 -25.900 1.00 37.34 186 VAL A N 1
ATOM 1539 C CA . VAL A 1 186 ? 14.993 4.613 -25.300 1.00 37.34 186 VAL A CA 1
ATOM 1540 C C . VAL A 1 186 ? 14.799 4.969 -23.827 1.00 37.34 186 VAL A C 1
ATOM 1542 O O . VAL A 1 186 ? 14.912 4.144 -22.932 1.00 37.34 186 VAL A O 1
ATOM 1545 N N . PHE A 1 187 ? 14.540 6.250 -23.590 1.00 33.97 187 PHE A N 1
ATOM 1546 C CA . PHE A 1 187 ? 13.882 6.758 -22.390 1.00 33.97 187 PHE A CA 1
ATOM 1547 C C . PHE A 1 187 ? 12.890 7.827 -22.844 1.00 33.97 187 PHE A C 1
ATOM 1549 O O . PHE A 1 187 ? 13.064 9.010 -22.584 1.00 33.97 187 PHE A O 1
ATOM 1556 N N . ILE A 1 188 ? 11.878 7.401 -23.599 1.00 28.67 188 ILE A N 1
ATOM 1557 C CA . ILE A 1 188 ? 10.652 8.177 -23.773 1.00 28.67 188 ILE A CA 1
ATOM 1558 C C . ILE A 1 188 ? 9.539 7.377 -23.098 1.00 28.67 188 ILE A C 1
ATOM 1560 O O . ILE A 1 188 ? 8.972 6.458 -23.687 1.00 28.67 188 ILE A O 1
ATOM 1564 N N . LEU A 1 189 ? 9.295 7.719 -21.835 1.00 35.88 189 LEU A N 1
ATOM 1565 C CA . LEU A 1 189 ? 7.959 7.931 -21.286 1.00 35.88 189 LEU A CA 1
ATOM 1566 C C . LEU A 1 189 ? 7.996 9.291 -20.585 1.00 35.88 189 LEU A C 1
ATOM 1568 O O . LEU A 1 189 ? 8.950 9.523 -19.803 1.00 35.88 189 LEU A O 1
#

Sequence (189 aa):
MSRFFKMGVYNPPEKKRDNLILLAFWSCLQLENDIIAGLELPRSRCQDYEEQMPWPNMALMDPDFSVSVRDSYIGQLYLRKTLNTIHTLLYDPKEQHVSVYDKMRKVQALEQQLRSMTWVSNDFRFKEEDPPATDLLDARLRAKYWGARVIIYRPFIRFILEVSERPNQRANDSGILKENIDATGVFIL

Radius of gyration: 21.19 Å; Cα contacts (8 Å, |Δi|>4): 93; chains: 1; bounding box: 40×38×68 Å

Secondary structure (DSSP, 8-state):
--GGGGS--SS---SHHHHHHHHHHHHHHHHHHHHHHHS-PPPPGGGGGTTTSPPP-GGGGTTTS-HHHHHHHHHHHHHHHHHHHHHHHHH-GGGGGS-HHHHHHHHHHHHHHHHTTTTS-GGG---TTSPPPSSHHHHHHHHHHHHHHHHHHHHHHHHHHHHHHHHHHHHHTTTS----TT-------

Mean predicted aligned error: 10.38 Å

Foldseek 3Di:
DAPVVPPFDPDEDPDLVVLVVLVVLLVCVVVQVVVCVPPVDDDDCSVVCLVVRGDRDCVSCVVPDDPLVSLLVQLLSVLVVLLVVLCCLPPPPVNVPPDPVVSVVVLVVSLVVLLVCSSGDPVLDDDPPDPQDPDPSNNVSVVSSVVSVCSSCVVVVVVVVVVVCVVVVCVVPVDDDDDDPPCPVPPDD

Organism: NCBI:txid34406

pLDDT: mean 79.91, std 18.38, range [28.67, 95.25]